Protein AF-A0A1J8QDN1-F1 (afdb_monomer)

Organism: NCBI:txid180088

Nearest PDB structures (foldseek):
  5nxa-assembly1_B  TM=9.753E-01  e=2.565E-23  Homo sapiens neanderthalensis
  5nxa-assembly1_D  TM=9.905E-01  e=9.269E-22  Homo sapiens neanderthalensis
  5nx8-assembly1_D  TM=9.710E-01  e=7.433E-22  Homo sapiens neanderthalensis
  2j91-assembly1_C  TM=9.929E-01  e=4.113E-21  Homo sapiens
  5nx9-assembly1_C  TM=9.943E-01  e=1.240E-20  Homo sapiens neanderthalensis

Solvent-accessible surface area (backbone atoms only — not comparable to full-atom values): 12793 Å² total; per-residue (Å²): 108,57,68,60,44,55,53,48,53,53,53,50,52,51,51,47,52,54,49,50,51,51,20,61,75,30,47,82,43,74,37,84,22,68,56,98,85,36,90,43,70,73,44,23,55,9,54,56,43,48,58,54,45,53,50,51,52,51,32,50,52,43,43,48,50,40,39,71,68,64,57,34,58,65,78,25,51,80,63,28,75,24,59,69,55,29,59,73,48,77,67,37,62,66,60,45,52,51,53,30,55,50,54,30,49,77,69,73,38,92,48,62,50,91,76,44,30,43,48,64,65,46,60,55,50,30,58,52,32,48,39,47,18,51,40,13,53,51,46,24,51,50,22,48,52,51,47,52,33,44,66,38,73,34,73,58,80,64,92,81,62,79,88,70,87,68,76,46,76,37,52,71,41,78,72,94,74,62,98,81,64,76,60,36,101,89,38,91,87,46,78,67,56,59,68,33,51,50,42,33,55,53,16,56,54,42,41,54,54,32,53,56,30,50,53,48,41,72,70,54,49,88,49,66,56,77,84,76,112

Sequence (229 aa):
MRTGLTYLLKSLAVLISRLSAFAAQYRALPTLGFTHFQPAQLTTVGKRATVWIQELLWDLRNIKRARDDIGFRGAKGPTGTQASFLALFDGDHDKVEELEKLVATRSGFQYIYPVTSQTYSRKIDIDVLAPLASLGATAHKIATDLRLLASLKVVLFDANANSDMTDVIGQEVEEPCESTQIGSSAMAYKRNPMLSERVCSLSRHLMVLQQNALMNSSVQWFERTFDDR

Secondary structure (DSSP, 8-state):
-HHHHHHHHHHHHHHHHHHHHHHHHTTT-EEEEEETTEEEEEEEHHHHHHHHHHHHHHHHHHHHHHHHS--B--S--SSSS-HHHHHHTTT-HHHHHHHHHHHHHHTT-S-B-SS-SSSS-THHHHHHHHHHHHHHHHHHHHHHHHHHHHH-EEEE--TTS-S----EEEESS-----TT--S-SS-TT----HHHHHHHHHHHHHHHHHHHHHHHHHS--TT--GGG-

Structure (mmCIF, N/CA/C/O backbone):
data_AF-A0A1J8QDN1-F1
#
_entry.id   AF-A0A1J8QDN1-F1
#
loop_
_atom_site.group_PDB
_atom_site.id
_atom_site.type_symbol
_atom_site.label_atom_id
_atom_site.label_alt_id
_atom_site.label_comp_id
_atom_site.label_asym_id
_atom_site.label_entity_id
_atom_site.label_seq_id
_atom_site.pdbx_PDB_ins_code
_atom_site.Cartn_x
_atom_site.Cartn_y
_atom_site.Cartn_z
_atom_site.occupancy
_atom_site.B_iso_or_equiv
_atom_site.auth_seq_id
_atom_site.auth_comp_id
_atom_site.auth_asym_id
_atom_site.auth_atom_id
_atom_site.pdbx_PDB_model_num
ATOM 1 N N . MET A 1 1 ? -6.810 6.378 7.051 1.00 94.38 1 MET A N 1
ATOM 2 C CA . MET A 1 1 ? -6.242 5.138 6.467 1.00 94.38 1 MET A CA 1
ATOM 3 C C . MET A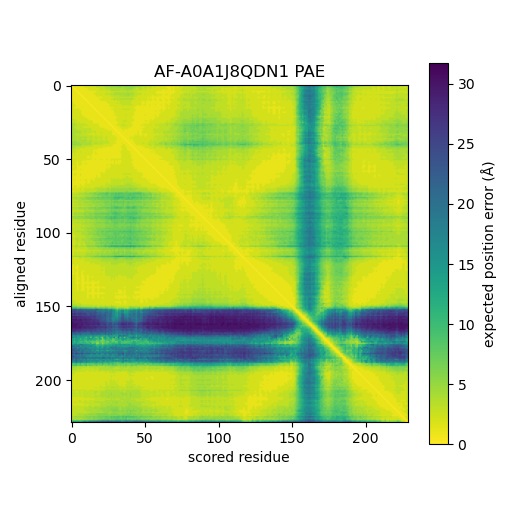 1 1 ? -6.967 4.694 5.196 1.00 94.38 1 MET A C 1
ATOM 5 O O . MET A 1 1 ? -6.398 4.862 4.126 1.00 94.38 1 MET A O 1
ATOM 9 N N . ARG A 1 2 ? -8.225 4.226 5.263 1.00 96.12 2 ARG A N 1
ATOM 10 C CA . ARG A 1 2 ? -8.973 3.678 4.106 1.00 96.12 2 ARG A CA 1
ATOM 11 C C . ARG A 1 2 ? -8.967 4.555 2.843 1.00 96.12 2 ARG A C 1
ATOM 13 O O . ARG A 1 2 ? -8.733 4.050 1.747 1.00 96.12 2 ARG A O 1
ATOM 20 N N . THR A 1 3 ? -9.183 5.866 2.982 1.00 96.81 3 THR A N 1
ATOM 21 C CA . THR A 1 3 ? -9.137 6.815 1.852 1.00 96.81 3 THR A CA 1
ATOM 22 C C . THR A 1 3 ? -7.747 6.884 1.215 1.00 96.81 3 THR A C 1
ATOM 24 O O . THR A 1 3 ? -7.635 6.799 -0.003 1.00 96.81 3 THR A O 1
ATOM 27 N N . GLY A 1 4 ? -6.687 6.954 2.027 1.00 97.31 4 GLY A N 1
ATOM 28 C CA . GLY A 1 4 ? -5.302 6.971 1.545 1.00 97.31 4 GLY A CA 1
ATOM 29 C C . GLY A 1 4 ? -4.945 5.707 0.763 1.00 97.31 4 GLY A C 1
ATOM 30 O O . GLY A 1 4 ? -4.450 5.800 -0.357 1.00 97.31 4 GLY A O 1
ATOM 31 N N . LEU A 1 5 ? -5.303 4.529 1.289 1.00 98.06 5 LEU A N 1
ATOM 32 C CA . LEU A 1 5 ? -5.114 3.262 0.573 1.00 98.06 5 LEU A CA 1
ATOM 33 C C . LEU A 1 5 ? -5.929 3.211 -0.727 1.00 98.06 5 LEU A C 1
ATOM 35 O O . LEU A 1 5 ? -5.458 2.691 -1.731 1.00 98.06 5 LEU A O 1
ATOM 39 N N . THR A 1 6 ? -7.128 3.801 -0.749 1.00 97.69 6 THR A N 1
ATOM 40 C CA . THR A 1 6 ? -7.952 3.876 -1.967 1.00 97.69 6 THR A CA 1
ATOM 41 C C . THR A 1 6 ? -7.287 4.724 -3.056 1.00 97.69 6 THR A C 1
ATOM 43 O O . THR A 1 6 ? -7.328 4.344 -4.226 1.00 97.69 6 THR A O 1
ATOM 46 N N . TYR A 1 7 ? -6.648 5.845 -2.703 1.00 97.75 7 TYR A N 1
ATOM 47 C CA . TYR A 1 7 ? -5.860 6.621 -3.667 1.00 97.75 7 TYR A CA 1
ATOM 48 C C . TYR A 1 7 ? -4.643 5.843 -4.161 1.00 97.75 7 TYR A C 1
ATOM 50 O O . TYR A 1 7 ? -4.395 5.801 -5.365 1.00 97.75 7 TYR A O 1
ATOM 58 N N . LEU A 1 8 ? -3.939 5.163 -3.255 1.00 97.69 8 LEU A N 1
ATOM 59 C CA . LEU A 1 8 ? -2.774 4.360 -3.607 1.00 97.69 8 LEU A CA 1
ATOM 60 C C . LEU A 1 8 ? -3.123 3.223 -4.579 1.00 97.69 8 LEU A C 1
ATOM 62 O O . LEU A 1 8 ? -2.421 3.040 -5.568 1.00 97.69 8 LEU A O 1
ATOM 66 N N . LEU A 1 9 ? -4.234 2.512 -4.352 1.00 98.50 9 LEU A N 1
ATOM 67 C CA . LEU A 1 9 ? -4.711 1.446 -5.242 1.00 98.50 9 LEU A CA 1
ATOM 68 C C . LEU A 1 9 ? -4.951 1.940 -6.672 1.00 98.50 9 LEU A C 1
ATOM 70 O O . LEU A 1 9 ? -4.606 1.242 -7.624 1.00 98.50 9 LEU A O 1
ATOM 74 N N . LYS A 1 10 ? -5.510 3.147 -6.835 1.00 98.00 10 LYS A N 1
ATOM 75 C CA . LYS A 1 10 ? -5.718 3.749 -8.161 1.00 98.00 10 LYS A CA 1
ATOM 76 C C . LYS A 1 10 ? -4.384 4.013 -8.855 1.00 98.00 10 LYS A C 1
ATOM 78 O O . LYS A 1 10 ? -4.201 3.591 -9.994 1.00 98.00 10 LYS A O 1
ATOM 83 N N . SER A 1 11 ? -3.445 4.659 -8.164 1.00 97.62 11 SER A N 1
ATOM 84 C CA . SER A 1 11 ? -2.120 4.960 -8.717 1.00 97.62 11 SER A CA 1
ATOM 85 C C . SER A 1 11 ? -1.333 3.692 -9.057 1.00 97.62 11 SER A C 1
ATOM 87 O O . SER A 1 11 ? -0.720 3.614 -10.120 1.00 97.62 11 SER A O 1
ATOM 89 N N . LEU A 1 12 ? -1.399 2.673 -8.197 1.00 98.25 12 LEU A N 1
ATOM 90 C CA . LEU A 1 12 ? -0.736 1.389 -8.412 1.00 98.25 12 LEU A CA 1
ATOM 91 C C . LEU A 1 12 ? -1.318 0.643 -9.621 1.00 98.25 12 LEU A C 1
ATOM 93 O O . LEU A 1 12 ? -0.562 0.133 -10.444 1.00 98.25 12 LEU A O 1
ATOM 97 N N . ALA A 1 13 ? -2.643 0.640 -9.788 1.00 98.44 13 ALA A N 1
ATOM 98 C CA . ALA A 1 13 ? -3.285 0.051 -10.963 1.00 98.44 13 ALA A CA 1
ATOM 99 C C . ALA A 1 13 ? -2.863 0.752 -12.268 1.00 98.44 13 ALA A C 1
ATOM 101 O O . ALA A 1 13 ? -2.600 0.084 -13.271 1.00 98.44 13 ALA A O 1
ATOM 102 N N . VAL A 1 14 ? -2.741 2.085 -12.251 1.00 98.38 14 VAL A N 1
ATOM 103 C CA . VAL A 1 14 ? -2.229 2.851 -13.400 1.00 98.38 14 VAL A CA 1
ATOM 104 C C . VAL A 1 14 ? -0.782 2.465 -13.706 1.00 98.38 14 VAL A C 1
ATOM 106 O O . VAL A 1 14 ? -0.477 2.173 -14.861 1.00 98.38 14 VAL A O 1
ATOM 109 N N . LEU A 1 15 ? 0.095 2.398 -12.699 1.00 97.50 15 LEU A N 1
ATOM 110 C CA . LEU A 1 15 ? 1.490 1.980 -12.878 1.00 97.50 15 LEU A CA 1
ATOM 111 C C . LEU A 1 15 ? 1.589 0.580 -13.501 1.00 97.50 15 LEU A C 1
ATOM 113 O O . LEU A 1 15 ? 2.288 0.399 -14.499 1.00 97.50 15 LEU A O 1
ATOM 117 N N . ILE A 1 16 ? 0.846 -0.388 -12.957 1.00 98.62 16 ILE A N 1
ATOM 118 C CA . ILE A 1 16 ? 0.796 -1.764 -13.469 1.00 98.62 16 ILE A CA 1
ATOM 119 C C . ILE A 1 16 ? 0.327 -1.781 -14.925 1.00 98.62 16 ILE A C 1
ATOM 121 O O . ILE A 1 16 ? 0.936 -2.456 -15.754 1.00 98.62 16 ILE A O 1
ATOM 125 N N . SER A 1 17 ? -0.715 -1.017 -15.263 1.00 98.62 17 SER A N 1
ATOM 126 C CA . SER A 1 17 ? -1.226 -0.921 -16.634 1.00 98.62 17 SER A CA 1
ATOM 127 C C . SER A 1 17 ? -0.178 -0.355 -17.601 1.00 98.62 17 SER A C 1
ATOM 129 O O . SER A 1 17 ? 0.041 -0.930 -18.670 1.00 98.62 17 SER A O 1
ATOM 131 N N . ARG A 1 18 ? 0.531 0.716 -17.216 1.00 97.06 18 ARG A N 1
ATOM 132 C CA . ARG A 1 18 ? 1.595 1.322 -18.037 1.00 97.06 18 ARG A CA 1
ATOM 133 C C . ARG A 1 18 ? 2.776 0.376 -18.240 1.00 97.06 18 ARG A C 1
ATOM 135 O O . ARG A 1 18 ? 3.218 0.204 -19.373 1.00 97.06 18 ARG A O 1
ATOM 142 N N . LEU A 1 19 ? 3.242 -0.281 -17.177 1.00 95.69 19 LEU A N 1
ATOM 143 C CA . LEU A 1 19 ? 4.314 -1.272 -17.279 1.00 95.69 19 LEU A CA 1
ATOM 144 C C . LEU A 1 19 ? 3.886 -2.492 -18.097 1.00 95.69 19 LEU A C 1
ATOM 146 O O . LEU A 1 19 ? 4.692 -3.020 -18.853 1.00 95.69 19 LEU A O 1
ATOM 150 N N . SER A 1 20 ? 2.624 -2.914 -18.003 1.00 98.19 20 SER A N 1
ATOM 151 C CA . SER A 1 20 ? 2.098 -4.024 -18.809 1.00 98.19 20 SER A CA 1
ATOM 152 C C . SER A 1 20 ? 2.064 -3.678 -20.297 1.00 98.19 20 SER A C 1
ATOM 154 O O . SER A 1 20 ? 2.451 -4.505 -21.120 1.00 98.19 20 SER A O 1
ATOM 156 N N . ALA A 1 21 ? 1.671 -2.450 -20.649 1.00 96.69 21 ALA A N 1
ATOM 157 C CA . ALA A 1 21 ? 1.740 -1.963 -22.027 1.00 96.69 21 ALA A CA 1
ATOM 158 C C . ALA A 1 21 ? 3.191 -1.914 -22.539 1.00 96.69 21 ALA A C 1
ATOM 160 O O . ALA A 1 21 ? 3.467 -2.413 -23.629 1.00 96.69 21 ALA A O 1
ATOM 161 N N . PHE A 1 22 ? 4.125 -1.408 -21.726 1.00 93.00 22 PHE A N 1
ATOM 162 C CA . PHE A 1 22 ? 5.560 -1.431 -22.029 1.00 93.00 22 PHE A CA 1
ATOM 163 C C . PHE A 1 22 ? 6.077 -2.865 -22.232 1.00 93.00 22 PHE A C 1
ATOM 165 O O . PHE A 1 22 ? 6.728 -3.170 -23.230 1.00 93.00 22 PHE A O 1
ATOM 172 N N . ALA A 1 23 ? 5.738 -3.780 -21.323 1.00 94.12 23 ALA A N 1
ATOM 173 C CA . ALA A 1 23 ? 6.158 -5.171 -21.404 1.00 94.12 23 ALA A CA 1
ATOM 174 C C . ALA A 1 23 ? 5.619 -5.864 -22.664 1.00 94.12 23 ALA A C 1
ATOM 176 O O . ALA A 1 23 ? 6.336 -6.646 -23.287 1.00 94.12 23 ALA A O 1
ATOM 177 N N . ALA A 1 24 ? 4.380 -5.556 -23.059 1.00 96.81 24 ALA A N 1
ATOM 178 C CA . ALA A 1 24 ? 3.778 -6.060 -24.287 1.00 96.81 24 ALA A CA 1
ATOM 179 C C . ALA A 1 24 ? 4.465 -5.497 -25.540 1.00 96.81 24 ALA A C 1
ATOM 181 O O . ALA A 1 24 ? 4.776 -6.268 -26.449 1.00 96.81 24 ALA A O 1
ATOM 182 N N . GLN A 1 25 ? 4.749 -4.190 -25.568 1.00 93.94 25 GLN A N 1
ATOM 183 C CA . GLN A 1 25 ? 5.443 -3.522 -26.672 1.00 93.94 25 GLN A CA 1
ATOM 184 C C . GLN A 1 25 ? 6.840 -4.115 -26.905 1.00 93.94 25 GLN A C 1
ATOM 186 O O . GLN A 1 25 ? 7.202 -4.423 -28.037 1.00 93.94 25 GLN A O 1
ATOM 191 N N . TYR A 1 26 ? 7.601 -4.340 -25.832 1.00 90.94 26 TYR A N 1
ATOM 192 C CA . TYR A 1 26 ? 8.985 -4.819 -25.905 1.00 90.94 26 TYR A CA 1
ATOM 193 C C . TYR A 1 26 ? 9.132 -6.324 -25.634 1.00 90.94 26 TYR A C 1
ATOM 195 O O . TYR A 1 26 ? 10.219 -6.806 -25.303 1.00 90.94 26 TYR A O 1
ATOM 203 N N . ARG A 1 27 ? 8.051 -7.101 -25.786 1.00 94.31 27 ARG A N 1
ATOM 204 C CA . ARG A 1 27 ? 8.023 -8.538 -25.453 1.00 94.31 27 ARG A CA 1
ATOM 205 C C . ARG A 1 27 ? 9.051 -9.379 -26.207 1.00 94.31 27 ARG A C 1
ATOM 207 O O . ARG A 1 27 ? 9.504 -10.385 -25.669 1.00 94.31 27 ARG A O 1
ATOM 214 N N . ALA A 1 28 ? 9.374 -8.984 -27.437 1.00 94.19 28 ALA A N 1
ATOM 215 C CA . ALA A 1 28 ? 10.241 -9.723 -28.349 1.00 94.19 28 ALA A CA 1
ATOM 216 C C . ALA A 1 28 ? 11.635 -9.098 -28.497 1.00 94.19 28 ALA A C 1
ATOM 218 O O . ALA A 1 28 ? 12.463 -9.689 -29.173 1.00 94.19 28 ALA A O 1
ATOM 219 N N . LEU A 1 29 ? 11.895 -7.937 -27.877 1.00 90.69 29 LEU A N 1
ATOM 220 C CA . LEU A 1 29 ? 13.181 -7.243 -27.961 1.00 90.69 29 LEU A CA 1
ATOM 221 C C . LEU A 1 29 ? 14.216 -7.972 -27.090 1.00 90.69 29 LEU A C 1
ATOM 223 O O . LEU A 1 29 ? 14.098 -7.891 -25.861 1.00 90.69 29 LEU A O 1
ATOM 227 N N . PRO A 1 30 ? 15.197 -8.689 -27.671 1.00 93.44 30 PRO A N 1
ATOM 228 C CA . PRO A 1 30 ? 16.197 -9.404 -26.892 1.00 93.44 30 PRO A CA 1
ATOM 229 C C . PRO A 1 30 ? 17.085 -8.424 -26.120 1.00 93.44 30 PRO A C 1
ATOM 231 O O . PRO A 1 30 ? 17.404 -7.344 -26.608 1.00 93.44 30 PRO A O 1
ATOM 234 N N . THR A 1 31 ? 17.499 -8.808 -24.918 1.00 91.69 31 THR A N 1
ATOM 235 C CA . THR A 1 31 ? 18.500 -8.085 -24.122 1.00 91.69 31 THR A CA 1
ATOM 236 C C . THR A 1 31 ? 19.342 -9.077 -23.322 1.00 91.69 31 THR A C 1
ATOM 238 O O . THR A 1 31 ? 18.892 -10.187 -23.011 1.00 91.69 31 THR A O 1
ATOM 241 N N . LEU A 1 32 ? 20.572 -8.685 -22.990 1.00 95.00 32 LEU A N 1
ATOM 242 C CA . LEU A 1 32 ? 21.477 -9.479 -22.173 1.00 95.00 32 LEU A CA 1
ATOM 243 C C . LEU A 1 32 ? 20.860 -9.744 -20.795 1.00 95.00 32 LEU A C 1
ATOM 245 O O . LEU A 1 32 ? 20.435 -8.820 -20.103 1.00 95.00 32 LEU A O 1
ATOM 249 N N . GLY A 1 33 ? 20.786 -11.012 -20.389 1.00 94.56 33 GLY A N 1
ATOM 250 C CA . GLY A 1 33 ? 20.389 -11.380 -19.033 1.00 94.56 33 GLY A CA 1
ATOM 251 C C . GLY A 1 33 ? 21.518 -11.121 -18.039 1.00 94.56 33 GLY A C 1
ATOM 252 O O . GLY A 1 33 ? 22.690 -11.176 -18.400 1.00 94.56 33 GLY A O 1
ATOM 253 N N . PHE A 1 34 ? 21.166 -10.880 -16.774 1.00 96.38 34 PHE A N 1
ATOM 254 C CA . PHE A 1 34 ? 22.143 -10.648 -15.713 1.00 96.38 34 PHE A CA 1
ATOM 255 C C . PHE A 1 34 ? 21.844 -11.504 -14.483 1.00 96.38 34 PHE A C 1
ATOM 257 O O . PHE A 1 34 ? 20.763 -11.415 -13.901 1.00 96.38 34 PHE A O 1
ATOM 264 N N . THR A 1 35 ? 22.835 -12.280 -14.051 1.00 97.06 35 THR A N 1
ATOM 265 C CA . THR A 1 35 ? 22.864 -12.974 -12.753 1.00 97.06 35 THR A CA 1
ATOM 266 C C . THR A 1 35 ? 24.156 -12.578 -12.053 1.00 97.06 35 THR A C 1
ATOM 268 O O . THR A 1 35 ? 25.205 -12.619 -12.685 1.00 97.06 35 THR A O 1
ATOM 271 N N . HIS A 1 36 ? 24.109 -12.131 -10.793 1.00 96.50 36 HIS A N 1
ATOM 272 C CA . HIS A 1 36 ? 25.255 -11.473 -10.127 1.00 96.50 36 HIS A CA 1
ATOM 273 C C . HIS A 1 36 ? 25.775 -10.227 -10.870 1.00 96.50 36 HIS A C 1
ATOM 275 O O . HIS A 1 36 ? 26.941 -9.864 -10.747 1.00 96.50 36 HIS A O 1
ATOM 281 N N . PHE A 1 37 ? 24.914 -9.602 -11.681 1.00 94.50 37 PHE A N 1
ATOM 282 C CA . PHE A 1 37 ? 25.292 -8.550 -12.629 1.00 94.50 37 PHE A CA 1
ATOM 283 C C . PHE A 1 37 ? 26.408 -8.967 -13.612 1.00 94.50 37 PHE A C 1
ATOM 285 O O . PHE A 1 37 ? 27.106 -8.128 -14.168 1.00 94.50 37 PHE A O 1
ATOM 292 N N . GLN A 1 38 ? 26.552 -10.276 -13.846 1.00 93.19 38 GLN A N 1
ATOM 293 C CA . GLN A 1 38 ? 27.397 -10.858 -14.885 1.00 93.19 38 GLN A CA 1
ATOM 294 C C . GLN A 1 38 ? 26.545 -11.269 -16.094 1.00 93.19 38 GLN A C 1
ATOM 296 O O . GLN A 1 38 ? 25.385 -11.660 -15.896 1.00 93.19 38 GLN A O 1
ATOM 301 N N . PRO A 1 39 ? 27.095 -11.199 -17.323 1.00 94.19 39 PRO A N 1
ATOM 302 C CA . PRO A 1 39 ? 26.422 -11.664 -18.532 1.00 94.19 39 PRO A CA 1
ATOM 303 C C . PRO A 1 39 ? 25.884 -13.091 -18.377 1.00 94.19 39 PRO A C 1
ATOM 305 O O . PRO A 1 39 ? 26.616 -14.011 -18.018 1.00 94.19 39 PRO A O 1
ATOM 308 N N . ALA A 1 40 ? 24.600 -13.268 -18.667 1.00 96.00 40 ALA A N 1
ATOM 309 C CA . ALA A 1 40 ? 23.905 -14.548 -18.642 1.00 96.00 40 ALA A CA 1
ATOM 310 C C . ALA A 1 40 ? 23.115 -14.754 -19.943 1.00 96.00 40 ALA A C 1
ATOM 312 O O . ALA A 1 40 ? 23.157 -13.928 -20.858 1.00 96.00 40 ALA A O 1
ATOM 313 N N . GLN A 1 41 ? 22.377 -15.864 -20.032 1.00 96.62 41 GLN A N 1
ATOM 314 C CA . GLN A 1 41 ? 21.517 -16.146 -21.181 1.00 96.62 41 GLN A CA 1
ATOM 315 C C . GLN A 1 41 ? 20.563 -14.975 -21.467 1.00 96.62 41 GLN A C 1
ATOM 317 O O . GLN A 1 41 ? 20.045 -14.336 -20.547 1.00 96.62 41 GLN A O 1
ATOM 322 N N . LEU A 1 42 ? 20.333 -14.703 -22.755 1.00 95.94 42 LEU A N 1
ATOM 323 C CA . LEU A 1 42 ? 19.445 -13.632 -23.196 1.00 95.94 42 LEU A CA 1
ATOM 324 C C . LEU A 1 42 ? 18.040 -13.774 -22.596 1.00 95.94 42 LEU A C 1
ATOM 326 O O . LEU A 1 42 ? 17.491 -14.869 -22.462 1.00 95.94 42 LEU A O 1
ATOM 330 N N . THR A 1 43 ? 17.448 -12.626 -22.299 1.00 97.56 43 THR A N 1
ATOM 331 C CA . THR A 1 43 ? 16.027 -12.457 -21.988 1.00 97.56 43 THR A CA 1
ATOM 332 C C . THR A 1 43 ? 15.428 -11.461 -22.983 1.00 97.56 43 THR A C 1
ATOM 334 O O . THR A 1 43 ? 16.053 -11.133 -23.990 1.00 97.56 43 THR A O 1
ATOM 337 N N . THR A 1 44 ? 14.224 -10.957 -22.722 1.00 95.12 44 THR A N 1
ATOM 338 C CA . THR A 1 44 ? 13.679 -9.803 -23.445 1.00 95.12 44 THR A CA 1
ATOM 339 C C . THR A 1 44 ? 13.405 -8.642 -22.503 1.00 95.12 44 THR A C 1
ATOM 341 O O . THR A 1 44 ? 13.159 -8.840 -21.308 1.00 95.12 44 THR A O 1
ATOM 344 N N . VAL A 1 45 ? 13.429 -7.420 -23.037 1.00 93.06 45 VAL A N 1
ATOM 345 C CA . VAL A 1 45 ? 13.115 -6.202 -22.270 1.00 93.06 45 VAL A CA 1
ATOM 346 C C . VAL A 1 45 ? 11.722 -6.320 -21.647 1.00 93.06 45 VAL A C 1
ATOM 348 O O . VAL A 1 45 ? 11.549 -6.094 -20.447 1.00 93.06 45 VAL A O 1
ATOM 351 N N . GLY A 1 46 ? 10.741 -6.790 -22.422 1.00 93.12 46 GLY A N 1
ATOM 352 C CA . GLY A 1 46 ? 9.399 -7.038 -21.909 1.00 93.12 46 GLY A CA 1
ATOM 353 C C . GLY A 1 46 ? 9.358 -8.122 -20.833 1.00 93.12 46 GLY A C 1
ATOM 354 O O . GLY A 1 46 ? 8.721 -7.926 -19.798 1.00 93.12 46 GLY A O 1
ATOM 355 N N . LYS A 1 47 ? 10.089 -9.236 -21.004 1.00 98.06 47 LYS A N 1
ATOM 356 C CA . LYS A 1 47 ? 10.171 -10.293 -19.982 1.00 98.06 47 LYS A CA 1
ATOM 357 C C . LYS A 1 47 ? 10.763 -9.770 -18.672 1.00 98.06 47 LYS A C 1
ATOM 359 O O . LYS A 1 47 ? 10.219 -10.095 -17.615 1.00 98.06 47 LYS A O 1
ATOM 364 N N . ARG A 1 48 ? 11.814 -8.944 -18.712 1.00 97.44 48 ARG A N 1
ATOM 365 C CA . ARG A 1 48 ? 12.381 -8.295 -17.515 1.00 97.44 48 ARG A CA 1
ATOM 366 C C . ARG A 1 48 ? 11.320 -7.461 -16.790 1.00 97.44 48 ARG A C 1
ATOM 368 O O . ARG A 1 48 ? 11.128 -7.645 -15.591 1.00 97.44 48 ARG A O 1
ATOM 375 N N . ALA A 1 49 ? 10.553 -6.654 -17.527 1.00 96.44 49 ALA A N 1
ATOM 376 C CA . ALA A 1 49 ? 9.466 -5.859 -16.956 1.00 96.44 49 ALA A CA 1
ATOM 377 C C . ALA A 1 49 ? 8.348 -6.708 -16.316 1.00 96.44 49 ALA A C 1
ATOM 379 O O . ALA A 1 49 ? 7.751 -6.281 -15.329 1.00 96.44 49 ALA A O 1
ATOM 380 N N . THR A 1 50 ? 8.088 -7.934 -16.798 1.00 98.56 50 THR A N 1
ATOM 381 C CA . THR A 1 50 ? 7.089 -8.818 -16.155 1.00 98.56 50 THR A CA 1
ATOM 382 C C . THR A 1 50 ? 7.445 -9.214 -14.724 1.00 98.56 50 THR A C 1
ATOM 384 O O . THR A 1 50 ? 6.538 -9.430 -13.925 1.00 98.56 50 THR A O 1
ATOM 387 N N . VAL A 1 51 ? 8.737 -9.263 -14.375 1.00 98.25 51 VAL A N 1
ATOM 388 C CA . VAL A 1 51 ? 9.173 -9.539 -12.996 1.00 98.25 51 VAL A CA 1
ATOM 389 C C . VAL A 1 51 ? 8.739 -8.398 -12.074 1.00 98.25 51 VAL A C 1
ATOM 391 O O . VAL A 1 51 ? 8.159 -8.645 -11.022 1.00 98.25 51 VAL A O 1
ATOM 394 N N . TRP A 1 52 ? 8.925 -7.150 -12.511 1.00 98.50 52 TRP A N 1
ATOM 395 C CA . TRP A 1 52 ? 8.473 -5.959 -11.785 1.00 98.50 52 TRP A CA 1
ATOM 396 C C . TRP A 1 52 ? 6.950 -5.930 -11.624 1.00 98.50 52 TRP A C 1
ATOM 398 O O . TRP A 1 52 ? 6.434 -5.680 -10.538 1.00 98.50 52 TRP A O 1
ATOM 408 N N . ILE A 1 53 ? 6.222 -6.224 -12.705 1.00 98.75 53 ILE A N 1
ATOM 409 C CA . ILE A 1 53 ? 4.753 -6.247 -12.708 1.00 98.75 53 ILE A CA 1
ATOM 410 C C . ILE A 1 53 ? 4.218 -7.299 -11.732 1.00 98.75 53 ILE A C 1
ATOM 412 O O . ILE A 1 53 ? 3.241 -7.037 -11.031 1.00 98.75 53 ILE A O 1
ATOM 416 N N . GLN A 1 54 ? 4.846 -8.475 -11.668 1.00 98.88 54 GLN A N 1
ATOM 417 C CA . GLN A 1 54 ? 4.406 -9.552 -10.786 1.00 98.88 54 GLN A CA 1
ATOM 418 C C . GLN A 1 54 ? 4.451 -9.145 -9.308 1.00 98.88 54 GLN A C 1
ATOM 420 O O . GLN A 1 54 ? 3.494 -9.416 -8.579 1.00 98.88 54 GLN A O 1
ATOM 425 N N . GLU A 1 55 ? 5.519 -8.479 -8.872 1.00 98.81 55 GLU A N 1
ATOM 426 C CA . GLU A 1 55 ? 5.620 -7.987 -7.496 1.00 98.81 55 GLU A CA 1
ATOM 427 C C . GLU A 1 55 ? 4.577 -6.896 -7.208 1.00 98.81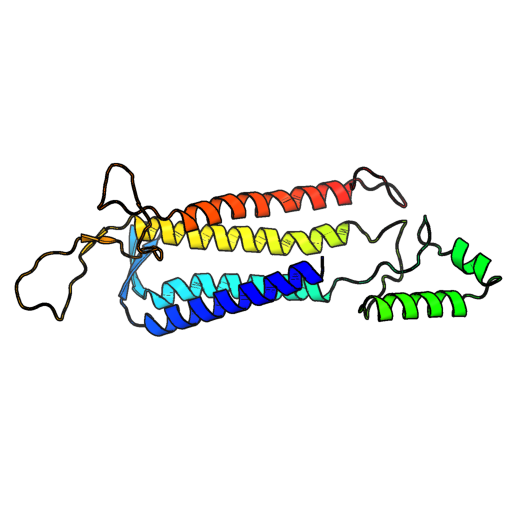 55 GLU A C 1
ATOM 429 O O . GLU A 1 55 ? 3.843 -6.989 -6.224 1.00 98.81 55 GLU A O 1
ATOM 434 N N . LEU A 1 56 ? 4.390 -5.944 -8.131 1.00 98.81 56 LEU A N 1
ATOM 435 C CA . LEU A 1 56 ? 3.371 -4.895 -7.992 1.00 98.81 56 LEU A CA 1
ATOM 436 C C . LEU A 1 56 ? 1.940 -5.459 -7.922 1.00 98.81 56 LEU A C 1
ATOM 438 O O . LEU A 1 56 ? 1.085 -4.899 -7.236 1.00 98.81 56 LEU A O 1
ATOM 442 N N . LEU A 1 57 ? 1.653 -6.573 -8.605 1.00 98.88 57 LEU A N 1
ATOM 443 C CA . LEU A 1 57 ? 0.368 -7.274 -8.490 1.00 98.88 57 LEU A CA 1
ATOM 444 C C . LEU A 1 57 ? 0.175 -7.898 -7.100 1.00 98.88 57 LEU A C 1
ATOM 446 O O . LEU A 1 57 ? -0.944 -7.890 -6.574 1.00 98.88 57 LEU A O 1
ATOM 450 N N . TRP A 1 58 ? 1.241 -8.417 -6.482 1.00 98.88 58 TRP A N 1
ATOM 451 C CA . TRP A 1 58 ? 1.183 -8.880 -5.093 1.00 98.88 58 TRP A CA 1
ATOM 452 C C . TRP A 1 58 ? 0.962 -7.718 -4.124 1.00 98.88 58 TRP A C 1
ATOM 454 O O . TRP A 1 58 ? 0.137 -7.850 -3.216 1.00 98.88 58 TRP A O 1
ATOM 464 N N . ASP A 1 59 ? 1.600 -6.569 -4.350 1.00 98.88 59 ASP A N 1
ATOM 465 C CA . ASP A 1 59 ? 1.350 -5.362 -3.558 1.00 98.88 59 ASP A CA 1
ATOM 466 C C . ASP A 1 59 ? -0.091 -4.869 -3.722 1.00 98.88 59 ASP A C 1
ATOM 468 O O . ASP A 1 59 ? -0.758 -4.575 -2.729 1.00 98.88 59 ASP A O 1
ATOM 472 N N . LEU A 1 60 ? -0.624 -4.861 -4.949 1.00 98.81 60 LEU A N 1
ATOM 473 C CA . LEU A 1 60 ? -2.013 -4.484 -5.224 1.00 98.81 60 LEU A CA 1
ATOM 474 C C . LEU A 1 60 ? -2.989 -5.371 -4.443 1.00 98.81 60 LEU A C 1
ATOM 476 O O . LEU A 1 60 ? -3.906 -4.858 -3.797 1.00 98.81 60 LEU A O 1
ATOM 480 N N . ARG A 1 61 ? -2.766 -6.692 -4.453 1.00 98.75 61 ARG A N 1
ATOM 481 C CA . ARG A 1 61 ? -3.533 -7.652 -3.646 1.00 98.75 61 ARG A CA 1
ATOM 482 C C . ARG A 1 61 ? -3.446 -7.309 -2.158 1.00 98.75 61 ARG A C 1
ATOM 484 O O . ARG A 1 61 ? -4.476 -7.242 -1.489 1.00 98.75 61 ARG A O 1
ATOM 491 N N . ASN A 1 62 ? -2.236 -7.109 -1.638 1.00 98.81 62 ASN A N 1
ATOM 492 C CA . ASN A 1 62 ? -2.003 -6.911 -0.207 1.00 98.81 62 ASN A CA 1
ATOM 493 C C . ASN A 1 62 ? -2.616 -5.595 0.297 1.00 98.81 62 ASN A C 1
ATOM 495 O O . ASN A 1 62 ? -3.287 -5.583 1.328 1.00 98.81 62 ASN A O 1
ATOM 499 N N . ILE A 1 63 ? -2.435 -4.506 -0.453 1.00 98.75 63 ILE A N 1
ATOM 500 C CA . ILE A 1 63 ? -2.984 -3.182 -0.136 1.00 98.75 63 ILE A CA 1
ATOM 501 C C . ILE A 1 63 ? -4.508 -3.200 -0.236 1.00 98.75 63 ILE A C 1
ATOM 503 O O . ILE A 1 63 ? -5.179 -2.593 0.598 1.00 98.75 63 ILE A O 1
ATOM 507 N N . LYS A 1 64 ? -5.073 -3.909 -1.223 1.00 98.62 64 LYS A N 1
ATOM 508 C CA . LYS A 1 64 ? -6.526 -4.056 -1.353 1.00 98.62 64 LYS A CA 1
ATOM 509 C C . LYS A 1 64 ? -7.101 -4.777 -0.139 1.00 98.62 64 LYS A C 1
ATOM 511 O O . LYS A 1 64 ? -8.032 -4.255 0.462 1.00 98.62 64 LYS A O 1
ATOM 516 N N . ARG A 1 65 ? -6.499 -5.902 0.261 1.00 98.62 65 ARG A N 1
ATOM 517 C CA . ARG A 1 65 ? -6.891 -6.632 1.475 1.00 98.62 65 ARG A CA 1
ATOM 518 C C . ARG A 1 65 ? -6.843 -5.721 2.703 1.00 98.62 65 ARG A C 1
ATOM 520 O O . ARG A 1 65 ? -7.858 -5.538 3.356 1.00 98.62 65 ARG A O 1
ATOM 527 N N . ALA A 1 66 ? -5.713 -5.054 2.943 1.00 98.38 66 ALA A N 1
ATOM 528 C CA . ALA A 1 66 ? -5.580 -4.136 4.074 1.00 98.38 66 ALA A CA 1
ATOM 529 C C . ALA A 1 66 ? -6.597 -2.983 4.030 1.00 98.38 66 ALA A C 1
ATOM 531 O O . ALA A 1 66 ? -7.088 -2.563 5.068 1.00 98.38 66 ALA A O 1
ATOM 532 N N . ARG A 1 67 ? -6.948 -2.463 2.847 1.00 98.12 67 ARG A N 1
ATOM 533 C CA . ARG A 1 67 ? -7.985 -1.429 2.694 1.00 98.12 67 ARG A CA 1
ATOM 534 C C . ARG A 1 67 ? -9.370 -1.954 3.055 1.00 98.12 67 ARG A C 1
ATOM 536 O O . ARG A 1 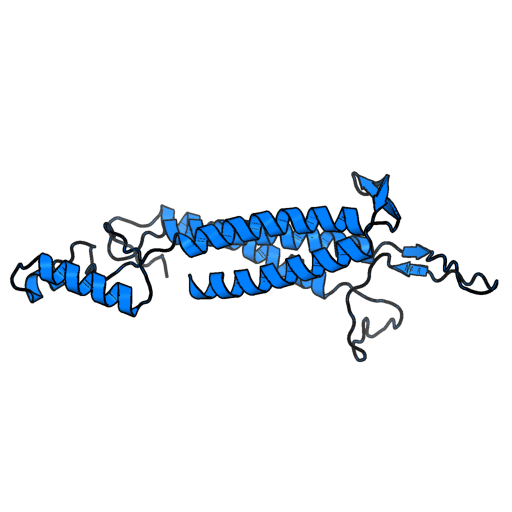67 ? -10.140 -1.207 3.664 1.00 98.12 67 ARG A O 1
ATOM 543 N N . ASP A 1 68 ? -9.694 -3.158 2.596 1.00 97.25 68 ASP A N 1
ATOM 544 C CA . ASP A 1 68 ? -11.017 -3.771 2.723 1.00 97.25 68 ASP A CA 1
ATOM 545 C C . ASP A 1 68 ? -11.262 -4.298 4.150 1.00 97.25 68 ASP A C 1
ATOM 547 O O . ASP A 1 68 ? -12.393 -4.224 4.626 1.00 97.25 68 ASP A O 1
ATOM 551 N N . ASP A 1 69 ? -10.205 -4.695 4.866 1.00 97.50 69 ASP A N 1
ATOM 552 C CA . ASP A 1 69 ? -10.270 -5.201 6.247 1.00 97.50 69 ASP A CA 1
ATOM 553 C C . ASP A 1 69 ? -10.435 -4.094 7.314 1.00 97.50 69 ASP A C 1
ATOM 555 O O . ASP A 1 69 ? -10.757 -4.385 8.468 1.00 97.50 69 ASP A O 1
ATOM 559 N N . ILE A 1 70 ? -10.232 -2.810 6.975 1.00 97.62 70 ILE A N 1
ATOM 560 C CA . ILE A 1 70 ? -10.370 -1.714 7.953 1.00 97.62 70 ILE A CA 1
ATOM 561 C C . ILE A 1 70 ? -11.837 -1.568 8.377 1.00 97.62 70 ILE A C 1
ATOM 563 O O . ILE A 1 70 ? -12.680 -1.076 7.621 1.00 97.62 70 ILE A O 1
ATOM 567 N N . GLY A 1 71 ? -12.105 -1.891 9.641 1.00 96.88 71 GLY A N 1
ATOM 568 C CA . GLY A 1 71 ? -13.351 -1.603 10.342 1.00 96.88 71 GLY A CA 1
ATOM 569 C C . GLY A 1 71 ? -13.409 -0.212 10.975 1.00 96.88 71 GLY A C 1
ATOM 570 O O . GLY A 1 71 ? -12.422 0.530 11.057 1.00 96.88 71 GLY A O 1
ATOM 571 N N . PHE A 1 72 ? -14.600 0.138 11.450 1.00 97.62 72 PHE A N 1
ATOM 572 C CA . PHE A 1 72 ? -14.873 1.382 12.158 1.00 97.62 72 PHE A CA 1
ATOM 573 C C 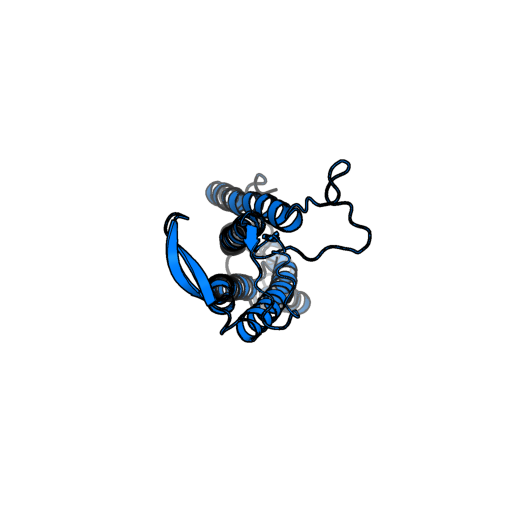. PHE A 1 72 ? -14.828 1.180 13.671 1.00 97.62 72 PHE A C 1
ATOM 575 O O . PHE A 1 72 ? -15.399 0.225 14.187 1.00 97.62 72 PHE A O 1
ATOM 582 N N . ARG A 1 73 ? -14.195 2.103 14.407 1.00 97.12 73 ARG A N 1
ATOM 583 C CA . ARG A 1 73 ? -14.207 2.069 15.880 1.00 97.12 73 ARG A CA 1
ATOM 584 C C . ARG A 1 73 ? -15.623 2.216 16.440 1.00 97.12 73 ARG A C 1
ATOM 586 O O . ARG A 1 73 ? -15.953 1.535 17.395 1.00 97.12 73 ARG A O 1
ATOM 593 N N . GLY A 1 74 ? -16.427 3.117 15.877 1.00 94.50 74 GLY A N 1
ATOM 594 C CA . GLY A 1 74 ? -17.760 3.399 16.403 1.00 94.50 74 GLY A CA 1
ATOM 595 C C . GLY A 1 74 ? -17.762 4.234 17.685 1.00 94.50 74 GLY A C 1
ATOM 596 O O . GLY A 1 74 ? -16.761 4.857 18.077 1.00 94.50 74 GLY A O 1
ATOM 597 N N . ALA A 1 75 ? -18.930 4.263 18.320 1.00 94.06 75 ALA A N 1
ATOM 598 C CA . ALA A 1 75 ? -19.222 5.030 19.522 1.00 94.06 75 ALA A CA 1
ATOM 599 C C . ALA A 1 75 ? -19.018 4.137 20.755 1.00 94.06 75 ALA A C 1
ATOM 601 O O . ALA A 1 75 ? -19.967 3.599 21.309 1.00 94.06 75 ALA A O 1
ATOM 602 N N . LYS A 1 76 ? -17.754 3.959 21.162 1.00 95.94 76 LYS A N 1
ATOM 603 C CA . LYS A 1 76 ? -17.339 2.964 22.172 1.00 95.94 76 LYS A CA 1
ATOM 604 C C . LYS A 1 76 ? -17.072 3.505 23.587 1.00 95.94 76 LYS A C 1
ATOM 606 O O . LYS A 1 76 ? -16.840 2.743 24.519 1.00 95.94 76 LYS A O 1
ATOM 611 N N . GLY A 1 77 ? -17.116 4.825 23.777 1.00 94.56 77 GLY A N 1
ATOM 612 C CA . GLY A 1 77 ? -16.770 5.462 25.057 1.00 94.56 77 GLY A CA 1
ATOM 613 C C . GLY A 1 77 ? -15.257 5.456 25.355 1.00 94.56 77 GLY A C 1
ATOM 614 O O . GLY A 1 77 ? -14.466 5.128 24.467 1.00 94.56 77 GLY A O 1
ATOM 615 N N . PRO A 1 78 ? -14.832 5.866 26.565 1.00 95.38 78 PRO A N 1
ATOM 616 C CA . PRO A 1 78 ? -13.418 6.061 26.912 1.00 95.38 78 PRO A CA 1
ATOM 617 C C . PRO A 1 78 ? -12.641 4.765 27.180 1.00 95.38 78 PRO A C 1
ATOM 619 O O . PRO A 1 78 ? -11.417 4.788 27.104 1.00 95.38 78 PRO A O 1
ATOM 622 N N . THR A 1 79 ? -13.325 3.660 27.478 1.00 97.31 79 THR A N 1
ATOM 623 C CA . THR A 1 79 ? -12.725 2.352 27.812 1.00 97.31 79 THR A CA 1
ATOM 624 C C . THR A 1 79 ? -13.342 1.194 27.022 1.00 97.31 79 THR A C 1
ATOM 626 O O . THR A 1 79 ? -13.125 0.037 27.351 1.00 97.31 79 THR A O 1
ATOM 629 N N . GLY A 1 80 ? -14.116 1.481 25.972 1.00 96.69 80 GLY A N 1
ATOM 630 C CA . GLY A 1 80 ? -14.683 0.453 25.091 1.00 96.69 80 GLY A CA 1
ATOM 631 C C . GLY A 1 80 ? -16.047 -0.107 25.505 1.00 96.69 80 GLY A C 1
ATOM 632 O O . GLY A 1 80 ? -16.674 -0.803 24.714 1.00 96.69 80 GLY A O 1
ATOM 633 N N . THR A 1 81 ? -16.539 0.220 26.703 1.00 97.12 81 THR A N 1
ATOM 634 C CA . THR A 1 81 ? -17.759 -0.372 27.290 1.00 97.12 81 THR A CA 1
ATOM 635 C C . THR A 1 81 ? -19.061 0.345 26.941 1.00 97.12 81 THR A C 1
ATOM 637 O O . THR A 1 81 ? -20.125 -0.095 27.360 1.00 97.12 81 THR A O 1
ATOM 640 N N . GLN A 1 82 ? -18.999 1.482 26.241 1.00 97.44 82 GLN A N 1
ATOM 641 C CA . GLN A 1 82 ? -20.174 2.294 25.885 1.00 97.44 82 GLN A CA 1
ATOM 642 C C . GLN A 1 82 ? -20.992 2.833 27.075 1.00 97.44 82 GLN A C 1
ATOM 644 O O . GLN A 1 82 ? -22.069 3.383 26.859 1.00 97.44 82 GLN A O 1
ATOM 649 N N . ALA A 1 83 ? -20.477 2.772 28.310 1.00 97.00 83 ALA A N 1
ATOM 650 C CA . ALA A 1 83 ? -21.228 3.111 29.525 1.00 97.00 83 ALA A CA 1
ATOM 651 C C . ALA A 1 83 ? -21.900 4.498 29.490 1.00 97.00 83 ALA A C 1
ATOM 653 O O . ALA A 1 83 ? -23.041 4.645 29.914 1.00 97.00 83 ALA A O 1
ATOM 654 N N . SER A 1 84 ? -21.229 5.512 28.932 1.00 96.50 84 SER A N 1
ATOM 655 C CA . SER A 1 84 ? -21.802 6.857 28.789 1.00 96.50 84 SER A CA 1
ATOM 656 C C . SER A 1 84 ? -22.988 6.910 27.821 1.00 96.50 84 SER A C 1
ATOM 658 O O . SER A 1 84 ? -23.920 7.673 28.043 1.00 96.50 84 SER A O 1
ATOM 660 N N . PHE A 1 85 ? -22.959 6.115 26.746 1.00 96.69 85 PHE A N 1
ATOM 661 C CA . PHE A 1 85 ? -24.068 6.025 25.793 1.00 96.69 85 PHE A CA 1
ATOM 662 C C . PHE A 1 85 ? -25.217 5.199 26.366 1.00 96.69 85 PHE A C 1
ATOM 664 O O . PHE A 1 85 ? -26.369 5.576 26.200 1.00 96.69 85 PHE A O 1
ATOM 671 N N . LEU A 1 86 ? -24.908 4.125 27.094 1.00 97.62 86 LEU A N 1
ATOM 672 C CA . LEU A 1 86 ? -25.914 3.318 27.776 1.00 97.62 86 LEU A CA 1
ATOM 673 C C . LEU A 1 86 ? -26.678 4.139 28.824 1.00 97.62 86 LEU A C 1
ATOM 675 O O . LEU A 1 86 ? -27.900 4.080 28.876 1.00 97.62 86 LEU A O 1
ATOM 679 N N . ALA A 1 87 ? -25.968 4.959 29.604 1.00 97.19 87 ALA A N 1
ATOM 680 C CA . ALA A 1 87 ? -26.587 5.882 30.552 1.00 97.19 87 ALA A CA 1
ATOM 681 C C . ALA A 1 87 ? -27.449 6.950 29.857 1.00 97.19 87 ALA A C 1
ATOM 683 O O . ALA A 1 87 ? -28.515 7.286 30.356 1.00 97.19 87 ALA A O 1
ATOM 684 N N . LEU A 1 88 ? -27.016 7.461 28.697 1.00 97.25 88 LEU A N 1
ATOM 685 C CA . LEU A 1 88 ? -27.782 8.435 27.908 1.00 97.25 88 LEU A CA 1
ATOM 686 C C . LEU A 1 88 ? -29.113 7.867 27.391 1.00 97.25 88 LEU A C 1
ATOM 688 O O . LEU A 1 88 ? -30.054 8.624 27.173 1.00 97.25 88 LEU A O 1
ATOM 692 N N . PHE A 1 89 ? -29.179 6.555 27.182 1.00 97.75 89 PHE A N 1
ATOM 693 C CA . PHE A 1 89 ? -30.380 5.855 26.738 1.00 97.75 89 PHE A CA 1
ATOM 694 C C . PHE A 1 89 ? -31.066 5.078 27.869 1.00 97.75 89 PHE A C 1
ATOM 696 O O . PHE A 1 89 ? -31.762 4.106 27.597 1.00 97.75 89 PHE A O 1
ATOM 703 N N . ASP A 1 90 ? -30.876 5.484 29.129 1.00 97.56 90 ASP A N 1
ATOM 704 C CA . ASP A 1 90 ? -31.553 4.904 30.299 1.00 97.56 90 ASP A CA 1
ATOM 705 C C . ASP A 1 90 ? -31.398 3.371 30.427 1.00 97.56 90 ASP A C 1
ATOM 707 O O . ASP A 1 90 ? -32.297 2.671 30.890 1.00 97.56 90 ASP A O 1
ATOM 711 N N . GLY A 1 91 ? -30.247 2.827 30.015 1.00 97.38 91 GLY A N 1
ATOM 712 C CA . GLY A 1 91 ? -29.972 1.385 30.054 1.00 97.38 91 GLY A CA 1
ATOM 713 C C . GLY A 1 91 ? -30.430 0.599 28.819 1.00 97.38 91 GLY A C 1
ATOM 714 O O . GLY A 1 91 ? -30.303 -0.624 28.799 1.00 97.38 91 GLY A O 1
ATOM 715 N N . ASP A 1 92 ? -30.933 1.271 27.784 1.00 97.94 92 ASP A N 1
ATOM 716 C CA . ASP A 1 92 ? -31.403 0.654 26.541 1.00 97.94 92 ASP A CA 1
ATOM 717 C C . ASP A 1 92 ? -30.228 0.298 25.609 1.00 97.94 92 ASP A C 1
ATOM 719 O O . ASP A 1 92 ? -29.650 1.151 24.926 1.00 97.94 92 ASP A O 1
ATOM 723 N N . HIS A 1 93 ? -29.855 -0.984 25.596 1.00 97.50 93 HIS A N 1
ATOM 724 C CA . HIS A 1 93 ? -28.775 -1.508 24.757 1.00 97.50 93 HIS A CA 1
ATOM 725 C C . HIS A 1 93 ? -29.096 -1.454 23.256 1.00 97.50 93 HIS A C 1
ATOM 727 O O . HIS A 1 93 ? -28.190 -1.205 22.455 1.00 97.50 93 HIS A O 1
ATOM 733 N N . ASP A 1 94 ? -30.362 -1.625 22.868 1.00 97.75 94 ASP A N 1
ATOM 734 C CA . ASP A 1 94 ? -30.764 -1.644 21.458 1.00 97.75 94 ASP A CA 1
ATOM 735 C C . ASP A 1 94 ? -30.542 -0.267 20.818 1.00 97.75 94 ASP A C 1
ATOM 737 O O . ASP A 1 94 ? -30.004 -0.165 19.710 1.00 97.75 94 ASP A O 1
ATOM 741 N N . LYS A 1 95 ? -30.840 0.812 21.554 1.00 97.56 95 LYS A N 1
ATOM 742 C CA . LYS A 1 95 ? -30.539 2.186 21.111 1.00 97.56 95 LYS A CA 1
ATOM 743 C C . LYS A 1 95 ? -29.045 2.468 20.985 1.00 97.56 95 LYS A C 1
ATOM 745 O O . LYS A 1 95 ? -28.639 3.202 20.080 1.00 97.56 95 LYS A O 1
ATOM 750 N N . VAL A 1 96 ? -28.212 1.901 21.861 1.00 97.06 96 VAL A N 1
ATOM 751 C CA . VAL A 1 96 ? -26.747 2.035 21.755 1.00 97.06 96 VAL A CA 1
ATOM 752 C C . VAL A 1 96 ? -26.245 1.366 20.473 1.00 97.06 96 VAL A C 1
ATOM 754 O O . VAL A 1 96 ? -25.445 1.961 19.742 1.00 97.06 96 VAL A O 1
ATOM 757 N N . GLU A 1 97 ? -26.739 0.167 20.161 1.00 95.44 97 GLU A N 1
ATOM 758 C CA . GLU A 1 97 ? -26.404 -0.514 18.909 1.00 95.44 97 GLU A CA 1
ATOM 759 C C . GLU A 1 97 ? -26.910 0.238 17.673 1.00 95.44 97 GLU A C 1
ATOM 761 O O . GLU A 1 97 ? -26.197 0.332 16.667 1.00 95.44 97 GLU A O 1
ATOM 766 N N . GLU A 1 98 ? -28.131 0.772 17.723 1.00 95.88 98 GLU A N 1
ATOM 767 C CA . GLU A 1 98 ? -28.714 1.551 16.631 1.00 95.88 98 GLU A CA 1
ATOM 768 C C . GLU A 1 98 ? -27.896 2.820 16.357 1.00 95.88 98 GLU A C 1
ATOM 770 O O . GLU A 1 98 ? -27.538 3.090 15.203 1.00 95.88 98 GLU A O 1
ATOM 775 N N . LEU A 1 99 ? -27.519 3.555 17.412 1.00 95.12 99 LEU A N 1
ATOM 776 C CA . LEU A 1 99 ? -26.640 4.720 17.312 1.00 95.12 99 LEU A CA 1
ATOM 777 C C . LEU A 1 99 ? -25.336 4.350 16.600 1.00 95.12 99 LEU A C 1
ATOM 779 O O . LEU A 1 99 ? -24.883 5.062 15.699 1.00 95.12 99 LEU A O 1
ATOM 783 N N . GLU A 1 100 ? -24.726 3.233 16.983 1.00 94.19 100 GLU A N 1
ATOM 784 C CA . GLU A 1 100 ? -23.458 2.812 16.411 1.00 94.19 100 GLU A CA 1
ATOM 785 C C . GLU A 1 100 ? -23.574 2.441 14.924 1.00 94.19 100 GLU A C 1
ATOM 787 O O . GLU A 1 100 ? -22.768 2.913 14.108 1.00 94.19 100 GLU A O 1
ATOM 792 N N . LYS A 1 101 ? -24.612 1.678 14.555 1.00 94.06 101 LYS A N 1
ATOM 793 C CA . LYS A 1 101 ? -24.937 1.341 13.158 1.00 94.06 101 LYS A CA 1
ATOM 794 C C . LYS A 1 101 ? -25.159 2.607 12.325 1.00 94.06 101 LYS A C 1
ATOM 796 O O . LYS A 1 101 ? -24.641 2.715 11.207 1.00 94.06 101 LYS A O 1
ATOM 801 N N . LEU A 1 102 ? -25.860 3.600 12.875 1.00 94.94 102 LEU A N 1
ATOM 802 C CA . LEU A 1 102 ? -26.138 4.868 12.200 1.00 94.94 102 LEU A CA 1
ATOM 803 C C . LEU A 1 102 ? -24.862 5.697 11.978 1.00 94.94 102 LEU A C 1
ATOM 805 O O . LEU A 1 102 ? -24.632 6.192 10.869 1.00 94.94 102 LEU A O 1
ATOM 809 N N . VAL A 1 103 ? -23.994 5.809 12.989 1.00 95.06 103 VAL A N 1
ATOM 810 C CA . VAL A 1 103 ? -22.719 6.544 12.878 1.00 95.06 103 VAL A CA 1
ATOM 811 C C . VAL A 1 103 ? -21.766 5.852 11.897 1.00 95.06 103 VAL A C 1
ATOM 813 O O . VAL A 1 103 ? -21.123 6.528 11.086 1.00 95.06 103 VAL A O 1
ATOM 816 N N . ALA A 1 104 ? -21.692 4.519 11.918 1.00 94.62 104 ALA A N 1
ATOM 817 C CA . ALA A 1 104 ? -20.871 3.757 10.979 1.00 94.62 104 ALA A CA 1
ATOM 818 C C . ALA A 1 104 ? -21.350 3.914 9.531 1.00 94.62 104 ALA A C 1
ATOM 820 O O . ALA A 1 104 ? -20.540 4.214 8.649 1.00 94.62 104 ALA A O 1
ATOM 821 N N . THR A 1 105 ? -22.665 3.822 9.305 1.00 94.25 105 THR A N 1
ATOM 822 C CA . THR A 1 105 ? -23.280 4.013 7.983 1.00 94.25 105 THR A CA 1
ATOM 823 C C . THR A 1 105 ? -22.995 5.413 7.443 1.00 94.25 105 THR A C 1
ATOM 825 O O . THR A 1 105 ? -22.536 5.552 6.309 1.00 94.25 105 THR A O 1
ATOM 828 N N . ARG A 1 106 ? -23.157 6.459 8.269 1.00 94.69 106 ARG A N 1
ATOM 829 C CA . ARG A 1 106 ? -22.817 7.845 7.887 1.00 94.69 106 ARG A CA 1
ATOM 830 C C . ARG A 1 106 ? -21.325 8.050 7.625 1.00 94.69 106 ARG A C 1
ATOM 832 O O . ARG A 1 106 ? -20.959 8.880 6.800 1.00 94.69 106 ARG A O 1
ATOM 839 N N . SER A 1 107 ? -20.469 7.270 8.282 1.00 93.94 107 SER A N 1
ATOM 840 C CA . SER A 1 107 ? -19.017 7.254 8.047 1.00 93.94 107 SER A CA 1
ATOM 841 C C . SER A 1 107 ? -18.612 6.362 6.858 1.00 93.94 107 SER A C 1
ATOM 843 O O . SER A 1 107 ? -17.426 6.238 6.530 1.00 93.94 107 SER A O 1
ATOM 845 N N . GLY A 1 108 ? -19.583 5.720 6.200 1.00 95.00 108 GLY A N 1
ATOM 846 C CA . GLY A 1 108 ? -19.385 4.839 5.055 1.00 95.00 108 GLY A CA 1
ATOM 847 C C . GLY A 1 108 ? -18.680 3.528 5.399 1.00 95.00 108 GLY A C 1
ATOM 848 O O . GLY A 1 108 ? -17.937 3.015 4.565 1.00 95.00 108 GLY A O 1
ATOM 849 N N . PHE A 1 109 ? -18.807 3.016 6.622 1.00 94.88 109 PHE A N 1
ATOM 850 C CA . PHE A 1 109 ? -18.273 1.714 7.027 1.00 94.88 109 PHE A CA 1
ATOM 851 C C . PHE A 1 109 ? -19.399 0.699 7.191 1.00 94.88 109 PHE A C 1
ATOM 853 O O . PHE A 1 109 ? -20.428 1.003 7.782 1.00 94.88 109 PHE A O 1
ATOM 860 N N . GLN A 1 110 ? -19.176 -0.511 6.676 1.00 89.56 110 GLN A N 1
ATOM 861 C CA . GLN A 1 110 ? -20.098 -1.638 6.843 1.00 89.56 110 GLN A CA 1
ATOM 862 C C . GLN A 1 110 ? -19.750 -2.494 8.061 1.00 89.56 110 GLN A C 1
ATOM 864 O O . GLN A 1 110 ? -20.631 -3.081 8.675 1.00 89.56 110 GLN A O 1
ATOM 869 N N . TYR A 1 111 ? -18.464 -2.550 8.413 1.00 94.94 111 TYR A N 1
ATOM 870 C CA . TYR A 1 111 ? -17.970 -3.310 9.551 1.00 94.94 111 TYR A CA 1
ATOM 871 C C . TYR A 1 111 ? -17.555 -2.374 10.684 1.00 94.94 111 TYR A C 1
ATOM 873 O O . TYR A 1 111 ? -16.846 -1.384 10.472 1.00 94.94 111 TYR A O 1
ATOM 881 N N . ILE A 1 112 ? -17.994 -2.713 11.889 1.00 96.81 112 ILE A N 1
ATOM 882 C CA . ILE A 1 112 ? -17.728 -1.998 13.133 1.00 96.81 112 ILE A CA 1
ATOM 883 C C . ILE A 1 112 ? -17.009 -2.980 14.044 1.00 96.81 112 ILE A C 1
ATOM 885 O O . ILE A 1 112 ? -17.426 -4.131 14.149 1.00 96.81 112 ILE A O 1
ATOM 889 N N . TYR A 1 113 ? -15.940 -2.547 14.705 1.00 97.88 113 TYR A N 1
ATOM 890 C CA . TYR A 1 113 ? -15.266 -3.408 15.665 1.00 97.88 113 TYR A CA 1
ATOM 891 C C . TYR A 1 113 ? -16.196 -3.669 16.857 1.00 97.88 113 TYR A C 1
ATOM 893 O O . TYR A 1 113 ? -16.610 -2.706 17.508 1.00 97.88 113 TYR A O 1
ATOM 901 N N . PRO A 1 114 ? -16.530 -4.935 17.167 1.00 96.31 114 PRO A N 1
ATOM 902 C CA . PRO A 1 114 ? -17.404 -5.247 18.296 1.00 96.31 114 PRO A CA 1
ATOM 903 C C . PRO A 1 114 ? -16.690 -5.011 19.629 1.00 96.31 114 PRO A C 1
ATOM 905 O O . PRO A 1 114 ? -17.295 -4.541 20.585 1.00 96.31 114 PRO A O 1
ATOM 908 N N . VAL A 1 115 ? -15.382 -5.272 19.667 1.00 97.38 115 VAL A N 1
ATOM 909 C CA . VAL A 1 115 ? -14.543 -5.124 20.854 1.00 97.38 115 VAL A CA 1
ATOM 910 C C . VAL A 1 115 ? -13.463 -4.100 20.562 1.00 97.38 115 VAL A C 1
ATOM 912 O O . VAL A 1 115 ? -12.674 -4.246 19.626 1.00 97.38 115 VAL A O 1
ATOM 915 N N . THR A 1 116 ? -13.431 -3.054 21.374 1.00 97.69 116 THR A N 1
ATOM 916 C CA . THR A 1 116 ? -12.380 -2.043 21.352 1.00 97.69 116 THR A CA 1
ATOM 917 C C . THR A 1 116 ? -12.008 -1.690 22.774 1.00 97.69 116 THR A C 1
ATOM 919 O O . THR A 1 116 ? -12.760 -1.948 23.708 1.00 97.69 116 THR A O 1
ATOM 922 N N . SER A 1 117 ? -10.879 -1.018 22.917 1.00 95.00 117 SER A N 1
ATOM 923 C CA . SER A 1 117 ? -10.553 -0.300 24.133 1.00 95.00 117 SER A CA 1
ATOM 924 C C . SER A 1 117 ? -10.968 1.172 23.985 1.00 95.00 117 SER A C 1
ATOM 926 O O . SER A 1 117 ? -11.996 1.469 23.360 1.00 95.00 117 SER A O 1
ATOM 928 N N . GLN A 1 118 ? -10.173 2.123 24.490 1.00 97.81 118 GLN A N 1
ATOM 929 C CA . GLN A 1 118 ? -10.367 3.538 24.179 1.00 97.81 118 GLN A CA 1
ATOM 930 C C . GLN A 1 118 ? -10.283 3.821 22.670 1.00 97.81 118 GLN A C 1
ATOM 932 O O . GLN A 1 118 ? -10.981 4.705 22.170 1.00 97.81 118 GLN A O 1
ATOM 937 N N . THR A 1 119 ? -9.462 3.089 21.919 1.00 97.69 119 THR A N 1
ATOM 938 C CA . THR A 1 119 ? -9.278 3.248 20.465 1.00 97.69 119 THR A CA 1
ATOM 939 C C . THR A 1 119 ? -9.513 1.930 19.734 1.00 97.69 119 THR A C 1
ATOM 941 O O . THR A 1 119 ? -9.760 0.894 20.346 1.00 97.69 119 THR A O 1
ATOM 944 N N . TYR A 1 120 ? -9.440 1.951 18.400 1.00 97.94 120 TYR A N 1
ATOM 945 C CA . TYR A 1 120 ? -9.196 0.707 17.671 1.00 97.94 120 TYR A CA 1
ATOM 946 C C . TYR A 1 120 ? -7.812 0.157 18.063 1.00 97.94 120 TYR A C 1
ATOM 948 O O . TYR A 1 120 ? -6.933 0.921 18.475 1.00 97.94 120 TYR A O 1
ATOM 956 N N . SER A 1 121 ? -7.616 -1.157 17.944 1.00 98.19 121 SER A N 1
ATOM 957 C CA . SER A 1 121 ? -6.326 -1.779 18.258 1.00 98.19 121 SER A CA 1
ATOM 958 C C . SER A 1 121 ? -5.223 -1.268 17.329 1.00 98.19 121 SER A C 1
ATOM 960 O O . SER A 1 121 ? -5.361 -1.334 16.107 1.00 98.19 121 SER A O 1
ATOM 962 N N . ARG A 1 122 ? -4.088 -0.846 17.895 1.00 98.25 122 ARG A N 1
ATOM 963 C CA . ARG A 1 122 ? -2.892 -0.432 17.136 1.00 98.25 122 ARG A CA 1
ATOM 964 C C . ARG A 1 122 ? -2.291 -1.547 16.280 1.00 98.25 122 ARG A C 1
ATOM 966 O O . ARG A 1 122 ? -1.534 -1.268 15.357 1.00 98.25 122 ARG A O 1
ATOM 973 N N . LYS A 1 123 ? -2.734 -2.792 16.471 1.00 98.50 123 LYS A N 1
ATOM 974 C CA . LYS A 1 123 ? -2.454 -3.888 15.544 1.00 98.50 123 LYS A CA 1
ATOM 975 C C . LYS A 1 123 ? -2.929 -3.600 14.113 1.00 98.50 123 LYS A C 1
ATOM 977 O O . LYS A 1 123 ? -2.258 -3.995 13.167 1.00 98.50 123 LYS A O 1
ATOM 982 N N . ILE A 1 124 ? -4.026 -2.860 13.949 1.00 98.38 124 ILE A N 1
ATOM 983 C CA . ILE A 1 124 ? -4.536 -2.461 12.628 1.00 98.38 124 ILE A CA 1
ATOM 984 C C . ILE A 1 124 ? -3.527 -1.560 11.901 1.00 98.38 124 ILE A C 1
ATOM 986 O O . ILE A 1 124 ? -3.382 -1.662 10.685 1.00 98.38 124 ILE A O 1
ATOM 990 N N . ASP A 1 125 ? -2.782 -0.724 12.632 1.00 98.31 125 ASP A N 1
ATOM 991 C CA . ASP A 1 125 ? -1.747 0.132 12.045 1.00 98.31 125 ASP A CA 1
ATOM 992 C C . ASP A 1 125 ? -0.592 -0.717 11.482 1.00 98.31 125 ASP A C 1
ATOM 994 O O . ASP A 1 125 ? -0.077 -0.420 10.402 1.00 98.31 125 ASP A O 1
ATOM 998 N N . ILE A 1 126 ? -0.245 -1.830 12.148 1.00 98.56 126 ILE A N 1
ATOM 999 C CA . ILE A 1 126 ? 0.723 -2.817 11.635 1.00 98.56 126 ILE A CA 1
ATOM 1000 C C . ILE A 1 126 ? 0.211 -3.424 10.327 1.00 98.56 126 ILE A C 1
ATOM 1002 O O . ILE A 1 126 ? 0.938 -3.447 9.333 1.00 98.56 126 ILE A O 1
ATOM 1006 N N . ASP A 1 127 ? -1.037 -3.894 10.319 1.00 98.50 127 ASP A N 1
ATOM 1007 C CA . ASP A 1 127 ? -1.625 -4.591 9.171 1.00 98.50 127 ASP A CA 1
ATOM 1008 C C . ASP A 1 127 ? -1.786 -3.657 7.950 1.00 98.50 127 ASP A C 1
ATOM 1010 O O . ASP A 1 127 ? -1.748 -4.112 6.804 1.00 98.50 127 ASP A O 1
ATOM 1014 N N . VAL A 1 128 ? -1.887 -2.341 8.180 1.00 98.44 128 VAL A N 1
ATOM 1015 C CA . VAL A 1 128 ? -1.888 -1.306 7.135 1.00 98.44 128 VAL A CA 1
ATOM 1016 C C . VAL A 1 128 ? -0.478 -0.939 6.666 1.00 98.44 128 VAL A C 1
ATOM 1018 O O . VAL A 1 128 ? -0.280 -0.769 5.462 1.00 98.44 128 VAL A O 1
ATOM 1021 N N . LEU A 1 129 ? 0.506 -0.807 7.562 1.00 98.38 129 LEU A N 1
ATOM 1022 C CA . LEU A 1 129 ? 1.869 -0.407 7.181 1.00 98.38 129 LEU A CA 1
ATOM 1023 C C . LEU A 1 129 ? 2.697 -1.549 6.583 1.00 98.38 129 LEU A C 1
ATOM 1025 O O . LEU A 1 129 ? 3.526 -1.293 5.712 1.00 98.38 129 LEU A O 1
ATOM 1029 N N . ALA A 1 130 ? 2.465 -2.799 6.985 1.00 98.50 130 ALA A N 1
ATOM 1030 C CA . ALA A 1 130 ? 3.174 -3.962 6.450 1.00 98.50 130 ALA A CA 1
ATOM 1031 C C . ALA A 1 130 ? 3.127 -4.075 4.907 1.00 98.50 130 ALA A C 1
ATOM 1033 O O . ALA A 1 130 ? 4.188 -4.202 4.289 1.00 98.50 130 ALA A O 1
ATOM 1034 N N . PRO A 1 131 ? 1.961 -3.982 4.232 1.00 98.62 131 PRO A N 1
ATOM 1035 C CA . PRO A 1 131 ? 1.922 -4.007 2.770 1.00 98.62 131 PRO A CA 1
ATOM 1036 C C . PRO A 1 131 ? 2.564 -2.771 2.124 1.00 98.62 131 PRO A C 1
ATOM 1038 O O . PRO A 1 131 ? 3.030 -2.860 0.992 1.00 98.62 131 PRO A O 1
ATOM 1041 N N . LEU A 1 132 ? 2.630 -1.631 2.820 1.00 98.56 132 LEU A N 1
ATOM 1042 C CA . LEU A 1 132 ? 3.328 -0.445 2.315 1.00 98.56 132 LEU A CA 1
ATOM 1043 C C . LEU A 1 132 ? 4.848 -0.607 2.394 1.00 98.56 132 LEU A C 1
ATOM 1045 O O . LEU A 1 132 ? 5.549 -0.234 1.457 1.00 98.56 132 LEU A O 1
ATOM 1049 N N . ALA A 1 133 ? 5.360 -1.210 3.467 1.00 98.75 133 ALA A N 1
ATOM 1050 C CA . ALA A 1 133 ? 6.773 -1.556 3.572 1.00 98.75 133 ALA A CA 1
ATOM 1051 C C . ALA A 1 133 ? 7.190 -2.568 2.490 1.00 98.75 133 ALA A C 1
ATOM 1053 O O . ALA A 1 133 ? 8.232 -2.386 1.859 1.00 98.75 133 ALA A O 1
ATOM 1054 N N . SER A 1 134 ? 6.342 -3.569 2.213 1.00 98.75 134 SER A N 1
ATOM 1055 C CA . SER A 1 134 ? 6.509 -4.497 1.080 1.00 98.75 134 SER A CA 1
ATOM 1056 C C . SER A 1 134 ? 6.584 -3.757 -0.260 1.00 98.75 134 SER A C 1
ATOM 1058 O O . SER A 1 134 ? 7.558 -3.929 -0.992 1.00 98.75 134 SER A O 1
ATOM 1060 N N . LEU A 1 135 ? 5.633 -2.852 -0.529 1.00 98.75 135 LEU A N 1
ATOM 1061 C CA . LEU A 1 135 ? 5.648 -2.010 -1.731 1.00 98.75 135 LEU A CA 1
ATOM 1062 C C . LEU A 1 135 ? 6.934 -1.176 -1.832 1.00 98.75 135 LEU A C 1
ATOM 1064 O O . LEU A 1 135 ? 7.462 -0.984 -2.926 1.00 98.75 135 LEU A O 1
ATOM 1068 N N . GLY A 1 136 ? 7.458 -0.694 -0.700 1.00 98.69 136 GLY A N 1
ATOM 1069 C CA . GLY A 1 136 ? 8.753 -0.020 -0.638 1.00 98.69 136 GLY A CA 1
ATOM 1070 C C . GLY A 1 136 ? 9.890 -0.906 -1.158 1.00 98.69 136 GLY A C 1
ATOM 1071 O O . GLY A 1 136 ? 10.681 -0.461 -1.986 1.00 98.69 136 GLY A O 1
ATOM 1072 N N . ALA A 1 137 ? 9.951 -2.176 -0.754 1.00 98.81 137 ALA A N 1
ATOM 1073 C CA . ALA A 1 137 ? 10.968 -3.102 -1.253 1.00 98.81 137 ALA A CA 1
ATOM 1074 C C . ALA A 1 137 ? 10.863 -3.311 -2.777 1.00 98.81 137 ALA A C 1
ATOM 1076 O O . ALA A 1 137 ? 11.870 -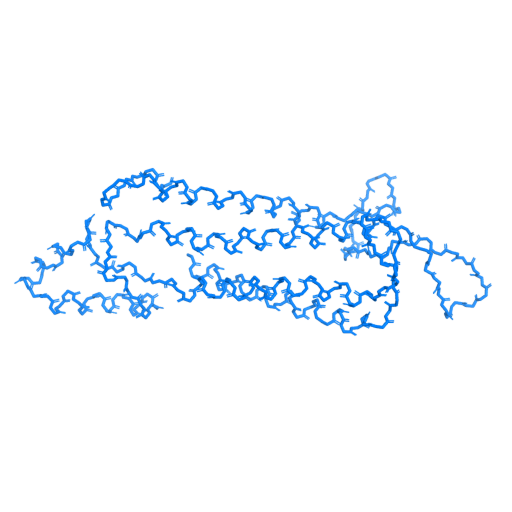3.190 -3.483 1.00 98.81 137 ALA A O 1
ATOM 1077 N N . THR A 1 138 ? 9.651 -3.526 -3.296 1.00 98.88 138 THR A N 1
ATOM 1078 C CA . THR A 1 138 ? 9.400 -3.681 -4.738 1.00 98.88 138 THR A CA 1
ATOM 1079 C C . THR A 1 138 ? 9.771 -2.422 -5.520 1.00 98.88 138 THR A C 1
ATOM 1081 O O . THR A 1 138 ? 10.535 -2.490 -6.485 1.00 98.88 138 THR A O 1
ATOM 1084 N N . ALA A 1 139 ? 9.326 -1.245 -5.075 1.00 98.62 139 ALA A N 1
ATOM 1085 C CA . ALA A 1 139 ? 9.667 0.025 -5.714 1.00 98.62 139 ALA A CA 1
ATOM 1086 C C . ALA A 1 139 ? 11.183 0.291 -5.701 1.00 98.62 139 ALA A C 1
ATOM 1088 O O . ALA A 1 139 ? 11.747 0.706 -6.718 1.00 98.62 139 ALA A O 1
ATOM 1089 N N . HIS A 1 140 ? 11.865 -0.009 -4.590 1.00 98.75 140 HIS A N 1
ATOM 1090 C CA . HIS A 1 140 ? 13.316 0.128 -4.489 1.00 98.75 140 HIS A CA 1
ATOM 1091 C C . HIS A 1 140 ? 14.044 -0.799 -5.469 1.00 98.75 140 HIS A C 1
ATOM 1093 O O . HIS A 1 140 ? 15.005 -0.371 -6.115 1.00 98.75 140 HIS A O 1
ATOM 1099 N N . LYS A 1 141 ? 13.602 -2.056 -5.592 1.00 98.62 141 LYS A N 1
ATOM 1100 C CA . LYS A 1 141 ? 14.193 -3.042 -6.505 1.00 98.62 141 LYS A CA 1
ATOM 1101 C C . LYS A 1 141 ? 14.025 -2.627 -7.966 1.00 98.62 141 LYS A C 1
ATOM 1103 O O . LYS A 1 141 ? 15.010 -2.622 -8.701 1.00 98.62 141 LYS A O 1
ATOM 1108 N N . ILE A 1 142 ? 12.823 -2.209 -8.368 1.00 97.81 142 ILE A N 1
ATOM 1109 C CA . ILE A 1 142 ? 12.540 -1.731 -9.733 1.00 97.81 142 ILE A CA 1
ATOM 1110 C C . ILE A 1 142 ? 13.411 -0.516 -10.069 1.00 97.81 142 ILE A C 1
ATOM 1112 O O . ILE A 1 142 ? 14.099 -0.503 -11.087 1.00 97.81 142 ILE A O 1
ATOM 1116 N N . ALA A 1 143 ? 13.432 0.490 -9.194 1.00 96.62 143 ALA A N 1
ATOM 1117 C CA . ALA A 1 143 ? 14.221 1.697 -9.412 1.00 96.62 143 ALA A CA 1
ATOM 1118 C C . ALA A 1 143 ? 15.735 1.421 -9.419 1.00 96.62 143 ALA A C 1
ATOM 1120 O O . ALA A 1 143 ? 16.480 2.067 -10.151 1.00 96.62 143 ALA A O 1
ATOM 1121 N N . THR A 1 144 ? 16.207 0.439 -8.646 1.00 97.62 144 THR A N 1
ATOM 1122 C CA . THR A 1 144 ? 17.614 0.011 -8.686 1.00 97.62 144 THR A CA 1
ATOM 1123 C C . THR A 1 144 ? 17.955 -0.637 -10.025 1.00 97.62 144 THR A C 1
ATOM 1125 O O . THR A 1 144 ? 18.970 -0.269 -10.612 1.00 97.62 144 THR A O 1
ATOM 1128 N N . ASP A 1 145 ? 17.103 -1.527 -10.547 1.00 95.81 145 ASP A N 1
ATOM 1129 C CA . ASP A 1 145 ? 17.302 -2.107 -11.882 1.00 95.81 145 ASP A CA 1
ATOM 1130 C C . ASP A 1 145 ? 17.360 -1.009 -12.955 1.00 95.81 145 ASP A C 1
ATOM 1132 O O . ASP A 1 145 ? 18.259 -1.020 -13.790 1.00 95.81 145 ASP A O 1
ATOM 1136 N N . LEU A 1 146 ? 16.448 -0.030 -12.912 1.00 91.94 146 LEU A N 1
ATOM 1137 C CA . LEU A 1 146 ? 16.427 1.087 -13.867 1.00 91.94 146 LEU A CA 1
ATOM 1138 C C . LEU A 1 146 ? 17.706 1.928 -13.807 1.00 91.94 146 LEU A C 1
ATOM 1140 O O . LEU A 1 146 ? 18.246 2.299 -14.846 1.00 91.94 146 LEU A O 1
ATOM 1144 N N . ARG A 1 147 ? 18.242 2.175 -12.608 1.00 91.69 147 ARG A N 1
ATOM 1145 C CA . ARG A 1 147 ? 19.519 2.887 -12.432 1.00 91.69 147 ARG A CA 1
ATOM 1146 C C . ARG A 1 147 ? 20.701 2.102 -12.996 1.00 91.69 147 ARG A C 1
ATOM 1148 O O . ARG A 1 147 ? 21.604 2.703 -13.572 1.00 91.69 147 ARG A O 1
ATOM 1155 N N . LEU A 1 148 ? 20.700 0.776 -12.849 1.00 93.12 148 LEU A N 1
ATOM 1156 C CA . LEU A 1 148 ? 21.720 -0.082 -13.454 1.00 93.12 148 LEU A CA 1
ATOM 1157 C C . LEU A 1 148 ? 21.609 -0.069 -14.982 1.00 93.12 148 LEU A C 1
ATOM 1159 O O . LEU A 1 148 ? 22.622 0.117 -15.649 1.00 93.12 148 LEU A O 1
ATOM 1163 N N . LEU A 1 149 ? 20.399 -0.170 -15.537 1.00 88.88 149 LEU A N 1
ATOM 1164 C CA . LEU A 1 149 ? 20.166 -0.091 -16.985 1.00 88.88 149 LEU A CA 1
ATOM 1165 C C . LEU A 1 149 ? 20.578 1.268 -17.568 1.00 88.88 149 LEU A C 1
ATOM 1167 O O . LEU A 1 149 ? 21.196 1.307 -18.627 1.00 88.88 149 LEU A O 1
ATOM 1171 N N . ALA A 1 150 ? 20.332 2.362 -16.844 1.00 84.56 150 ALA A N 1
ATOM 1172 C CA . ALA A 1 150 ? 20.813 3.696 -17.208 1.00 84.56 150 ALA A CA 1
ATOM 1173 C C . ALA A 1 150 ? 22.354 3.794 -17.192 1.00 84.56 150 ALA A C 1
ATOM 1175 O O . ALA A 1 150 ? 22.958 4.561 -17.937 1.00 84.56 150 ALA A O 1
ATOM 1176 N N . SER A 1 151 ? 23.031 3.000 -16.357 1.00 84.38 151 SER A N 1
ATOM 1177 C CA . SER A 1 151 ? 24.501 2.959 -16.335 1.00 84.38 151 SER A CA 1
ATOM 1178 C C . SER A 1 151 ? 25.106 2.124 -17.470 1.00 84.38 151 SER A C 1
ATOM 1180 O O . SER A 1 151 ? 26.249 2.369 -17.868 1.00 84.38 151 SER A O 1
ATOM 1182 N N . LEU A 1 152 ? 24.353 1.151 -17.996 1.00 81.62 152 LEU A N 1
ATOM 1183 C CA . LEU A 1 152 ? 24.796 0.286 -19.081 1.00 81.62 152 LEU A CA 1
ATOM 1184 C C . LEU A 1 152 ? 24.752 1.061 -20.394 1.00 81.62 152 LEU A C 1
ATOM 1186 O O . LEU A 1 152 ? 23.690 1.378 -20.926 1.00 81.62 152 LEU A O 1
ATOM 1190 N N . 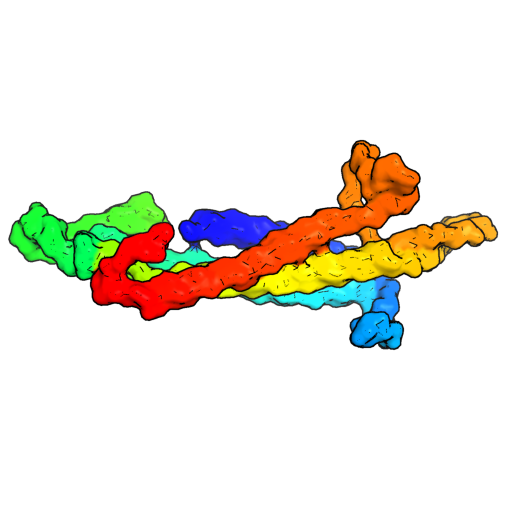LYS A 1 153 ? 25.939 1.353 -20.923 1.00 62.50 153 LYS A N 1
ATOM 1191 C CA . LYS A 1 153 ? 26.092 1.860 -22.281 1.00 62.50 153 LYS A CA 1
ATOM 1192 C C . LYS A 1 153 ? 25.916 0.706 -23.257 1.00 62.50 153 LYS A C 1
ATOM 1194 O O . LYS A 1 153 ? 26.665 -0.268 -23.188 1.00 62.50 153 LYS A O 1
ATOM 1199 N N . VAL A 1 154 ? 24.961 0.825 -24.165 1.00 54.47 154 VAL A N 1
ATOM 1200 C CA . VAL A 1 154 ? 24.722 -0.145 -25.233 1.00 54.47 154 VAL A CA 1
ATOM 1201 C C . VAL A 1 154 ? 24.972 0.537 -26.564 1.00 54.47 154 VAL A C 1
ATOM 1203 O O . VAL A 1 154 ? 24.593 1.691 -26.772 1.00 54.47 154 VAL A O 1
ATOM 1206 N N . VAL A 1 155 ? 25.615 -0.188 -27.471 1.00 43.19 155 VAL A N 1
ATOM 1207 C CA . VAL A 1 155 ? 25.643 0.187 -28.882 1.00 43.19 155 VAL A CA 1
ATOM 1208 C C . VAL A 1 155 ? 24.263 -0.152 -29.435 1.00 43.19 155 VAL A C 1
ATOM 1210 O O . VAL A 1 155 ? 23.896 -1.326 -29.527 1.00 43.19 155 VAL A O 1
ATOM 1213 N N . LEU A 1 156 ? 23.462 0.872 -29.722 1.00 41.84 156 LEU A N 1
ATOM 1214 C CA . LEU A 1 156 ? 22.188 0.683 -30.403 1.00 41.84 156 LEU A CA 1
ATOM 1215 C C . LEU A 1 156 ? 22.488 0.485 -31.889 1.00 41.84 156 LEU A C 1
ATOM 1217 O O . LEU A 1 156 ? 22.851 1.431 -32.583 1.00 41.84 156 LEU A O 1
ATOM 1221 N N . PHE A 1 157 ? 22.352 -0.748 -32.374 1.00 39.47 157 PHE A N 1
ATOM 1222 C CA . PHE A 1 157 ? 22.376 -1.015 -33.808 1.00 39.47 157 PHE A CA 1
ATOM 1223 C C . PHE A 1 157 ? 21.035 -0.584 -34.404 1.00 39.47 157 PHE A C 1
ATOM 1225 O O . PHE A 1 157 ? 20.019 -1.259 -34.220 1.00 39.47 157 PHE A O 1
ATOM 1232 N N . ASP A 1 158 ? 21.024 0.550 -35.102 1.00 39.97 158 ASP A N 1
ATOM 1233 C CA . ASP A 1 158 ? 19.891 0.931 -35.938 1.00 39.97 158 ASP A CA 1
ATOM 1234 C C . ASP A 1 158 ? 19.916 0.089 -37.218 1.00 39.97 158 ASP A C 1
ATOM 1236 O O . ASP A 1 158 ? 20.690 0.337 -38.140 1.00 39.97 158 ASP A O 1
ATOM 1240 N N . ALA A 1 159 ? 19.061 -0.932 -37.273 1.00 42.22 159 ALA A N 1
ATOM 1241 C CA . ALA A 1 159 ? 18.926 -1.797 -38.443 1.00 42.22 159 ALA A CA 1
ATOM 1242 C C . ALA A 1 159 ? 18.339 -1.081 -39.681 1.00 42.22 159 ALA A C 1
ATOM 1244 O O . ALA A 1 159 ? 18.301 -1.681 -40.754 1.00 42.22 159 ALA A O 1
ATOM 1245 N N . ASN A 1 160 ? 17.881 0.172 -39.545 1.00 42.28 160 ASN A N 1
ATOM 1246 C CA . ASN A 1 160 ? 17.303 0.982 -40.619 1.00 42.28 160 ASN A CA 1
ATOM 1247 C C . ASN A 1 160 ? 18.160 2.209 -40.995 1.00 42.28 160 ASN A C 1
ATOM 1249 O O . ASN A 1 160 ? 17.768 2.961 -41.890 1.00 42.28 160 ASN A O 1
ATOM 1253 N N . ALA A 1 161 ? 19.308 2.431 -40.345 1.00 47.56 161 ALA A N 1
ATOM 1254 C CA . ALA A 1 161 ? 20.211 3.524 -40.696 1.00 47.56 161 ALA A CA 1
ATOM 1255 C C . ALA A 1 161 ? 21.061 3.153 -41.923 1.00 47.56 161 ALA A C 1
ATOM 1257 O O . ALA A 1 161 ? 21.778 2.152 -41.933 1.00 47.56 161 ALA A O 1
ATOM 1258 N N . ASN A 1 162 ? 20.987 3.974 -42.973 1.00 38.12 162 ASN A N 1
ATOM 1259 C CA . ASN A 1 162 ? 21.824 3.850 -44.166 1.00 38.12 162 ASN A CA 1
ATOM 1260 C C . ASN A 1 162 ? 23.312 3.954 -43.792 1.00 38.12 162 ASN A C 1
ATOM 1262 O O . ASN A 1 162 ? 23.742 5.035 -43.416 1.00 38.12 162 ASN A O 1
ATOM 1266 N N . SER A 1 163 ? 24.042 2.838 -43.919 1.00 40.00 163 SER A N 1
ATOM 1267 C CA . SER A 1 163 ? 25.494 2.613 -44.134 1.00 40.00 163 SER A CA 1
ATOM 1268 C C . SER A 1 163 ? 26.586 3.450 -43.439 1.00 40.00 163 SER A C 1
ATOM 1270 O O . SER A 1 163 ? 27.736 3.020 -43.471 1.00 40.00 163 SER A O 1
ATOM 1272 N N . ASP A 1 164 ? 26.293 4.555 -42.769 1.00 40.72 164 ASP A N 1
ATOM 1273 C CA . ASP A 1 164 ? 27.246 5.285 -41.942 1.00 40.72 164 ASP A CA 1
ATOM 1274 C C . ASP A 1 164 ? 27.062 4.814 -40.500 1.00 40.72 164 ASP A C 1
ATOM 1276 O O . ASP A 1 164 ? 26.276 5.366 -39.728 1.00 40.72 164 ASP A O 1
ATOM 1280 N N . MET A 1 165 ? 27.769 3.728 -40.169 1.00 41.03 165 MET A N 1
ATOM 1281 C CA . MET A 1 165 ? 27.869 3.127 -38.837 1.00 41.03 165 MET A CA 1
ATOM 1282 C C . MET A 1 165 ? 28.445 4.146 -37.845 1.00 41.03 165 MET A C 1
ATOM 1284 O O . MET A 1 165 ? 29.627 4.137 -37.508 1.00 41.03 165 MET A O 1
ATOM 1288 N N . THR A 1 166 ? 27.605 5.070 -37.401 1.00 35.91 166 THR A N 1
ATOM 1289 C CA . THR A 1 166 ? 27.899 5.951 -36.283 1.00 35.91 166 THR A CA 1
ATOM 1290 C C . THR A 1 166 ? 27.314 5.251 -35.073 1.00 35.91 166 THR A C 1
ATOM 1292 O O . THR A 1 166 ? 26.118 5.359 -34.816 1.00 35.91 166 THR A O 1
ATOM 1295 N N . ASP A 1 167 ? 28.137 4.458 -34.386 1.00 37.75 167 ASP A N 1
ATOM 1296 C CA . ASP A 1 167 ? 27.764 3.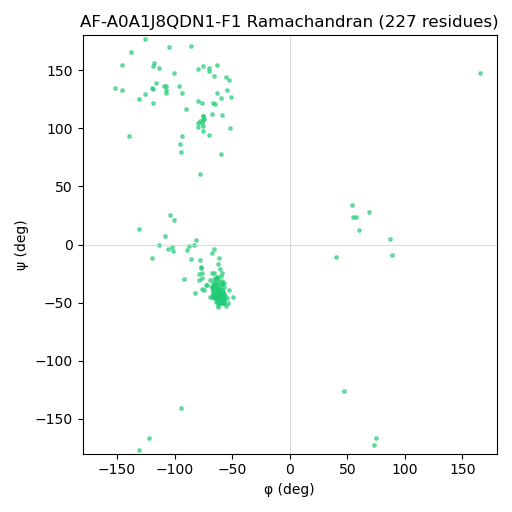784 -33.144 1.00 37.75 167 ASP A CA 1
ATOM 1297 C C . ASP A 1 167 ? 27.191 4.816 -32.163 1.00 37.75 167 ASP A C 1
ATOM 1299 O O . ASP A 1 167 ? 27.923 5.566 -31.508 1.00 37.75 167 ASP A O 1
ATOM 1303 N N . VAL A 1 168 ? 25.863 4.891 -32.056 1.00 38.56 168 VAL A N 1
ATOM 1304 C CA . VAL A 1 168 ? 25.227 5.709 -31.028 1.00 38.56 168 VAL A CA 1
ATOM 1305 C C . VAL A 1 168 ? 25.381 4.939 -29.724 1.00 38.56 168 VAL A C 1
ATOM 1307 O O . VAL A 1 168 ? 24.632 4.008 -29.426 1.00 38.56 168 VAL A O 1
ATOM 1310 N N . ILE A 1 169 ? 26.402 5.311 -28.952 1.00 43.28 169 ILE A N 1
ATOM 1311 C CA . ILE A 1 169 ? 26.586 4.842 -27.579 1.00 43.28 169 ILE A CA 1
ATOM 1312 C C . ILE A 1 169 ? 25.481 5.484 -26.729 1.00 43.28 169 ILE A C 1
ATOM 1314 O O . ILE A 1 169 ? 25.619 6.619 -26.268 1.00 43.28 169 ILE A O 1
ATOM 1318 N N . GLY A 1 170 ? 24.375 4.762 -26.553 1.00 53.34 170 GLY A N 1
ATOM 1319 C CA . GLY A 1 170 ? 23.233 5.155 -25.725 1.00 53.34 170 GLY A CA 1
ATOM 1320 C C . GLY A 1 170 ? 23.190 4.384 -24.406 1.00 53.34 170 GLY A C 1
ATOM 1321 O O . GLY A 1 170 ? 23.942 3.432 -24.212 1.00 53.34 170 GLY A O 1
ATOM 1322 N N . GLN A 1 171 ? 22.325 4.786 -23.476 1.00 54.53 171 GLN A N 1
ATOM 1323 C CA . GLN A 1 171 ? 21.992 3.958 -22.308 1.00 54.53 171 GLN A CA 1
ATOM 1324 C C . GLN A 1 171 ? 20.963 2.888 -22.711 1.00 54.53 171 GLN A C 1
ATOM 1326 O O . GLN A 1 171 ? 20.166 3.125 -23.619 1.00 54.53 171 GLN A O 1
ATOM 1331 N N . GLU A 1 172 ? 20.944 1.724 -22.049 1.00 55.94 172 GLU A N 1
ATOM 1332 C CA . GLU A 1 172 ? 19.975 0.655 -22.372 1.00 55.94 172 GLU A CA 1
ATOM 1333 C C . GLU A 1 172 ? 18.533 1.127 -22.152 1.00 55.94 172 GLU A C 1
ATOM 1335 O O . GLU A 1 172 ? 17.631 0.803 -22.925 1.00 55.94 172 GLU A O 1
ATOM 1340 N N . VAL A 1 173 ? 18.328 1.913 -21.092 1.00 68.69 173 VAL A N 1
ATOM 1341 C CA . VAL A 1 173 ? 17.061 2.565 -20.756 1.00 68.69 173 VAL A CA 1
ATOM 1342 C C . VAL A 1 173 ? 17.363 3.918 -20.118 1.00 68.69 173 VAL A C 1
ATOM 1344 O O . VAL A 1 173 ? 18.161 3.992 -19.189 1.00 68.69 173 VAL A O 1
ATOM 1347 N N . GLU A 1 174 ? 16.675 4.968 -20.565 1.00 67.62 174 GLU A N 1
ATOM 1348 C CA . GLU A 1 174 ? 16.694 6.288 -19.925 1.00 67.62 174 GLU A CA 1
ATOM 1349 C C . GLU A 1 174 ? 15.324 6.632 -19.330 1.00 67.62 174 GLU A C 1
ATOM 1351 O O . GLU A 1 174 ? 14.279 6.181 -19.809 1.00 67.62 174 GLU A O 1
ATOM 1356 N N . GLU A 1 175 ? 15.319 7.457 -18.283 1.00 74.31 175 GLU A N 1
ATOM 1357 C CA . GLU A 1 175 ? 14.084 8.036 -17.753 1.00 74.31 175 GLU A CA 1
ATOM 1358 C C . GLU A 1 175 ? 13.503 9.081 -18.719 1.00 74.31 175 GLU A C 1
ATOM 1360 O O . GLU A 1 175 ? 14.257 9.747 -19.436 1.00 74.31 175 GLU A O 1
ATOM 1365 N N . PRO A 1 176 ? 12.172 9.293 -18.716 1.00 72.62 176 PRO A N 1
ATOM 1366 C CA . PRO A 1 176 ? 11.576 10.429 -19.405 1.00 72.62 176 PRO A CA 1
ATOM 1367 C C . PRO A 1 176 ? 12.210 11.741 -18.928 1.00 72.62 176 PRO A C 1
ATOM 1369 O O . PRO A 1 176 ? 12.350 11.966 -17.726 1.00 72.62 176 PRO A O 1
ATOM 1372 N N . CYS A 1 177 ? 12.572 12.608 -19.871 1.00 61.91 177 CYS A N 1
ATOM 1373 C CA . CYS A 1 177 ? 13.226 13.885 -19.606 1.00 61.91 177 CYS A CA 1
ATOM 1374 C C . CYS A 1 177 ? 12.334 15.024 -20.113 1.00 61.91 177 CYS A C 1
ATOM 1376 O O . CYS A 1 177 ? 11.828 14.953 -21.237 1.00 61.91 177 CYS A O 1
ATOM 1378 N N . GLU A 1 178 ? 12.135 16.069 -19.308 1.00 59.62 178 GLU A N 1
ATOM 1379 C CA . GLU A 1 178 ? 11.462 17.282 -19.785 1.00 59.62 178 GLU A CA 1
ATOM 1380 C C . GLU A 1 178 ? 12.363 18.037 -20.771 1.00 59.62 178 GLU A C 1
ATOM 1382 O O . GLU A 1 178 ? 13.589 18.016 -20.657 1.00 59.62 178 GLU A O 1
ATOM 1387 N N . SER A 1 179 ? 11.771 18.744 -21.737 1.00 57.72 179 SER A N 1
ATOM 1388 C CA . SER A 1 179 ? 12.527 19.470 -22.772 1.00 57.72 179 SER A CA 1
ATOM 1389 C C . SER A 1 179 ? 13.468 20.548 -22.211 1.00 57.72 179 SER A C 1
ATOM 1391 O O . SER A 1 179 ? 14.423 20.932 -22.880 1.00 57.72 179 SER A O 1
ATOM 1393 N N . THR A 1 180 ? 13.224 21.016 -20.986 1.00 59.81 180 THR A N 1
ATOM 1394 C CA . THR A 1 180 ? 14.007 22.036 -20.270 1.00 59.81 180 THR A CA 1
ATOM 1395 C C . THR A 1 180 ? 14.945 21.457 -19.205 1.00 59.81 180 THR A C 1
ATOM 1397 O O . THR A 1 180 ? 15.669 22.211 -18.550 1.00 59.81 180 THR A O 1
ATOM 1400 N N . GLN A 1 181 ? 14.950 20.138 -18.996 1.00 57.97 181 GLN A N 1
ATOM 1401 C CA . GLN A 1 181 ? 15.693 19.510 -17.908 1.00 57.97 181 GLN A CA 1
ATOM 1402 C C . GLN A 1 181 ? 17.199 19.474 -18.210 1.00 57.97 181 GLN A C 1
ATOM 1404 O O . GLN A 1 181 ? 17.683 18.721 -19.056 1.00 57.97 181 GLN A O 1
ATOM 1409 N N . ILE A 1 182 ? 17.965 20.272 -17.462 1.00 57.97 182 ILE A N 1
ATOM 1410 C CA . ILE A 1 182 ? 19.431 20.278 -17.503 1.00 57.97 182 ILE A CA 1
ATOM 1411 C C . ILE A 1 182 ? 19.936 19.093 -16.665 1.00 57.97 182 ILE A C 1
ATOM 1413 O O . ILE A 1 182 ? 19.890 19.129 -15.437 1.00 57.97 182 ILE A O 1
ATOM 1417 N N . GLY A 1 183 ? 20.400 18.022 -17.319 1.00 57.22 183 GLY A N 1
ATOM 1418 C CA . GLY A 1 183 ? 20.851 16.793 -16.643 1.00 57.22 183 GLY A CA 1
ATOM 1419 C C . GLY A 1 183 ? 22.096 16.973 -15.760 1.00 57.22 183 GLY A C 1
ATOM 1420 O O . GLY A 1 183 ? 22.212 16.347 -14.706 1.00 57.22 183 GLY A O 1
ATOM 1421 N N . SER A 1 184 ? 23.012 17.855 -16.164 1.00 58.84 184 SER A N 1
ATOM 1422 C CA . SER A 1 184 ? 24.182 18.284 -15.393 1.00 58.84 184 SER A CA 1
ATOM 1423 C C . SER A 1 184 ? 24.564 19.698 -15.816 1.00 58.84 184 SER A C 1
ATOM 1425 O O . SER A 1 184 ? 24.644 19.979 -17.011 1.00 58.84 184 SER A O 1
ATOM 1427 N N . SER A 1 185 ? 24.851 20.575 -14.851 1.00 63.66 185 SER A N 1
ATOM 1428 C CA . SER A 1 185 ? 25.273 21.961 -15.105 1.00 63.66 185 SER A CA 1
ATOM 1429 C C . SER A 1 185 ? 26.598 22.072 -15.870 1.00 63.66 185 SER A C 1
ATOM 1431 O O . SER A 1 185 ? 26.886 23.125 -16.426 1.00 63.66 185 SER A O 1
ATOM 1433 N N . ALA A 1 186 ? 27.388 20.993 -15.923 1.00 59.00 186 ALA A N 1
ATOM 1434 C CA . ALA A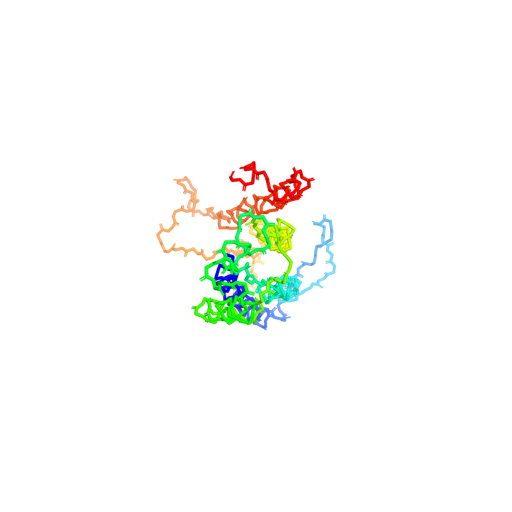 1 186 ? 28.711 20.966 -16.550 1.00 59.00 186 ALA A CA 1
ATOM 1435 C C . ALA A 1 186 ? 28.843 19.969 -17.719 1.00 59.00 186 ALA A C 1
ATOM 1437 O O . ALA A 1 186 ? 29.843 19.991 -18.429 1.00 59.00 186 ALA A O 1
ATOM 1438 N N . MET A 1 187 ? 27.878 19.063 -17.920 1.00 59.25 187 MET A N 1
ATOM 1439 C CA . MET A 1 187 ? 27.998 17.971 -18.899 1.00 59.25 187 MET A CA 1
ATOM 1440 C C . MET A 1 187 ? 26.678 17.741 -19.640 1.00 59.25 187 MET A C 1
ATOM 1442 O O . MET A 1 187 ? 25.843 16.957 -19.194 1.00 59.25 187 MET A O 1
ATOM 1446 N N . ALA A 1 188 ? 26.516 18.376 -20.803 1.00 59.84 188 ALA A N 1
ATOM 1447 C CA . ALA A 1 188 ? 25.278 18.328 -21.589 1.00 59.84 188 ALA A CA 1
ATOM 1448 C C . ALA A 1 188 ? 24.860 16.911 -22.041 1.00 59.84 188 ALA A C 1
ATOM 1450 O O . ALA A 1 188 ? 23.675 16.645 -22.214 1.00 59.84 188 ALA A O 1
ATOM 1451 N N . TYR A 1 189 ? 25.813 15.986 -22.193 1.00 67.44 189 TYR A N 1
ATOM 1452 C CA . TYR A 1 189 ? 25.544 14.601 -22.602 1.00 67.44 189 TYR A CA 1
ATOM 1453 C C . TYR A 1 189 ? 25.191 13.662 -21.436 1.00 67.44 189 TYR A C 1
ATOM 1455 O O . TYR A 1 189 ? 24.772 12.529 -21.664 1.00 67.44 189 TYR A O 1
ATOM 1463 N N . LYS A 1 190 ? 25.402 14.080 -20.178 1.00 72.50 190 LYS A N 1
ATOM 1464 C CA . LYS A 1 190 ? 25.216 13.215 -19.006 1.00 72.50 190 LYS A CA 1
ATOM 1465 C C . LYS A 1 190 ? 23.785 13.320 -18.491 1.00 72.50 190 LYS A C 1
ATOM 1467 O O . LYS A 1 190 ? 23.377 14.364 -17.983 1.00 72.50 190 LYS A O 1
ATOM 1472 N N . ARG A 1 191 ? 23.061 12.203 -18.550 1.00 73.94 191 ARG A N 1
ATOM 1473 C CA . ARG A 1 191 ? 21.719 12.051 -17.976 1.00 73.94 191 ARG A CA 1
ATOM 1474 C C . ARG A 1 191 ? 21.771 11.163 -16.739 1.00 73.94 191 ARG A C 1
ATOM 1476 O O . ARG A 1 191 ? 22.376 10.094 -16.773 1.00 73.94 191 ARG A O 1
ATOM 1483 N N . ASN A 1 192 ? 21.161 11.635 -15.651 1.00 82.25 192 ASN A N 1
ATOM 1484 C CA . ASN A 1 192 ? 21.114 10.938 -14.365 1.00 82.25 192 ASN A CA 1
ATOM 1485 C C . ASN A 1 192 ? 19.686 10.420 -14.107 1.00 82.25 192 ASN A C 1
ATOM 1487 O O . ASN A 1 192 ? 18.744 11.196 -14.294 1.00 82.25 192 ASN A O 1
ATOM 1491 N N . PRO A 1 193 ? 19.510 9.175 -13.627 1.00 86.38 193 PRO A N 1
ATOM 1492 C CA . PRO A 1 193 ? 18.203 8.593 -13.302 1.00 86.38 193 PRO A CA 1
ATOM 1493 C C . PRO A 1 193 ? 17.659 9.110 -11.952 1.00 86.38 193 PRO A C 1
ATOM 1495 O O . PRO A 1 193 ? 17.476 8.359 -10.987 1.00 86.38 193 PRO A O 1
ATOM 1498 N N . MET A 1 194 ? 17.458 10.428 -11.854 1.00 88.31 194 MET A N 1
ATOM 1499 C CA . MET A 1 194 ? 17.117 11.117 -10.602 1.00 88.31 194 MET A CA 1
ATOM 1500 C C . MET A 1 194 ? 15.744 10.713 -10.053 1.00 88.31 194 MET A C 1
ATOM 1502 O O . MET A 1 194 ? 15.537 10.744 -8.833 1.00 88.31 194 MET A O 1
ATOM 1506 N N . LEU A 1 195 ? 14.788 10.345 -10.916 1.00 87.88 195 LEU A N 1
ATOM 1507 C CA . LEU A 1 195 ? 13.465 9.915 -10.461 1.00 87.88 195 LEU A CA 1
ATOM 1508 C C . LEU A 1 195 ? 13.570 8.561 -9.759 1.00 87.88 195 LEU A C 1
ATOM 1510 O O . LEU A 1 195 ? 13.049 8.408 -8.654 1.00 87.88 195 LEU A O 1
ATOM 1514 N N . SER A 1 196 ? 14.310 7.613 -10.330 1.00 91.19 196 SER A N 1
ATOM 1515 C CA . SER A 1 196 ? 14.581 6.308 -9.724 1.00 91.19 196 SER A CA 1
ATOM 1516 C C . SER A 1 196 ? 15.385 6.447 -8.433 1.00 91.19 196 SER A C 1
ATOM 1518 O O . SER A 1 196 ? 15.090 5.775 -7.446 1.00 91.19 196 SER A O 1
ATOM 1520 N N . GLU A 1 197 ? 16.356 7.361 -8.370 1.00 94.62 197 GLU A N 1
ATOM 1521 C CA . GLU A 1 197 ? 17.071 7.662 -7.121 1.00 94.62 197 GLU A CA 1
ATOM 1522 C C . GLU A 1 197 ? 16.126 8.171 -6.024 1.00 94.62 197 GLU A C 1
ATOM 1524 O O . GLU A 1 197 ? 16.188 7.709 -4.877 1.00 94.62 197 GLU A O 1
ATOM 1529 N N . ARG A 1 198 ? 15.198 9.068 -6.379 1.00 96.94 198 ARG A N 1
ATOM 1530 C CA . ARG A 1 198 ? 14.160 9.554 -5.461 1.00 96.94 198 ARG A CA 1
ATOM 1531 C C . ARG A 1 198 ? 13.234 8.425 -5.013 1.00 96.94 198 ARG A C 1
ATOM 1533 O O . ARG A 1 198 ? 12.941 8.338 -3.819 1.00 96.94 198 ARG A O 1
ATOM 1540 N N . VAL A 1 199 ? 12.818 7.547 -5.930 1.00 97.75 199 VAL A N 1
ATOM 1541 C CA . VAL A 1 199 ? 12.011 6.359 -5.610 1.00 97.75 199 VAL A CA 1
ATOM 1542 C C . VAL A 1 199 ? 12.748 5.472 -4.611 1.00 97.75 199 VAL A C 1
ATOM 1544 O O . VAL A 1 199 ? 12.170 5.151 -3.574 1.00 97.75 199 VAL A O 1
ATOM 1547 N N . CYS A 1 200 ? 14.023 5.137 -4.839 1.00 98.25 200 CYS A N 1
ATOM 1548 C CA . CYS A 1 200 ? 14.827 4.362 -3.885 1.00 98.25 200 CYS A CA 1
ATOM 1549 C C . CYS A 1 200 ? 14.905 5.044 -2.507 1.00 98.25 200 CYS A C 1
ATOM 1551 O O . CYS A 1 200 ? 14.782 4.381 -1.475 1.00 98.25 200 CYS A O 1
ATOM 1553 N N . SER A 1 201 ? 15.098 6.365 -2.471 1.00 98.31 201 SER A N 1
ATOM 1554 C CA . SER A 1 201 ? 15.193 7.125 -1.219 1.00 98.31 201 SER A CA 1
ATOM 1555 C C . SER A 1 201 ? 13.902 7.056 -0.393 1.00 98.31 201 SER A C 1
ATOM 1557 O O . SER A 1 201 ? 13.929 6.648 0.771 1.00 98.31 201 SER A O 1
ATOM 1559 N N . LEU A 1 202 ? 12.758 7.367 -1.010 1.00 98.38 202 LEU A N 1
ATOM 1560 C CA . LEU A 1 202 ? 11.450 7.327 -0.345 1.00 98.38 202 LEU A CA 1
ATOM 1561 C C . LEU A 1 202 ? 11.039 5.900 0.036 1.00 98.38 202 LEU A C 1
ATOM 1563 O O . LEU A 1 202 ? 10.491 5.681 1.114 1.00 98.38 202 LEU A O 1
ATOM 1567 N N . SER A 1 203 ? 11.355 4.926 -0.818 1.00 98.44 203 SER A N 1
ATOM 1568 C CA . SER A 1 203 ? 11.069 3.511 -0.571 1.00 98.44 203 SER A CA 1
ATOM 1569 C C . SER A 1 203 ? 11.758 2.997 0.692 1.00 98.44 203 SER A C 1
ATOM 1571 O O . SER A 1 203 ? 11.122 2.329 1.504 1.00 98.44 203 SER A O 1
ATOM 1573 N N . ARG A 1 204 ? 13.027 3.370 0.915 1.00 98.31 204 ARG A N 1
ATOM 1574 C CA . ARG A 1 204 ? 13.748 3.028 2.154 1.00 98.31 204 ARG A CA 1
ATOM 1575 C C . ARG A 1 204 ? 13.048 3.572 3.3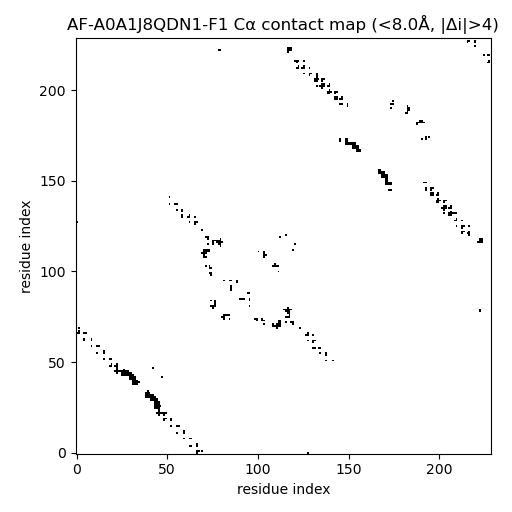92 1.00 98.31 204 ARG A C 1
ATOM 1577 O O . ARG A 1 204 ? 12.935 2.861 4.384 1.00 98.31 204 ARG A O 1
ATOM 1584 N N . HIS A 1 205 ? 12.574 4.815 3.337 1.00 98.19 205 HIS A N 1
ATOM 1585 C CA . HIS A 1 205 ? 11.845 5.396 4.460 1.00 98.19 205 HIS A CA 1
ATOM 1586 C C . HIS A 1 205 ? 10.540 4.634 4.724 1.00 98.19 205 HIS A C 1
ATOM 1588 O O . HIS A 1 205 ? 10.263 4.273 5.865 1.00 98.19 205 HIS A O 1
ATOM 1594 N N . LEU A 1 206 ? 9.792 4.304 3.666 1.00 97.38 206 LEU A N 1
ATOM 1595 C CA . LEU A 1 206 ? 8.542 3.551 3.768 1.00 97.38 206 LEU A CA 1
ATOM 1596 C C . LEU A 1 206 ? 8.731 2.171 4.417 1.00 97.38 206 LEU A C 1
ATOM 1598 O O . LEU A 1 206 ? 7.912 1.770 5.241 1.00 97.38 206 LEU A O 1
ATOM 1602 N N . MET A 1 207 ? 9.827 1.478 4.093 1.00 98.44 207 MET A N 1
ATOM 1603 C CA . MET A 1 207 ? 10.180 0.193 4.707 1.00 98.44 207 MET A CA 1
ATOM 1604 C C . MET A 1 207 ? 10.411 0.311 6.221 1.00 98.44 207 MET A C 1
ATOM 1606 O O . MET A 1 207 ? 9.994 -0.559 6.980 1.00 98.44 207 MET A O 1
ATOM 1610 N N . VAL A 1 208 ? 11.056 1.390 6.676 1.00 97.69 208 VAL A N 1
ATOM 1611 C CA . VAL A 1 208 ? 11.403 1.583 8.096 1.00 97.69 208 VAL A CA 1
ATOM 1612 C C . VAL A 1 208 ? 10.176 1.914 8.950 1.00 97.69 208 VAL A C 1
ATOM 1614 O O . VAL A 1 208 ? 10.083 1.453 10.087 1.00 97.69 208 VAL A O 1
ATOM 1617 N N . LEU A 1 209 ? 9.201 2.655 8.409 1.00 96.88 209 LEU A N 1
ATOM 1618 C CA . LEU A 1 209 ? 8.020 3.110 9.159 1.00 96.88 209 LEU A CA 1
ATOM 1619 C C . LEU A 1 209 ? 7.180 1.972 9.760 1.00 96.88 209 LEU A C 1
ATOM 1621 O O . LEU A 1 209 ? 6.502 2.189 10.764 1.00 96.88 209 LEU A O 1
ATOM 1625 N N . GLN A 1 210 ? 7.236 0.757 9.203 1.00 97.19 210 GLN A N 1
ATOM 1626 C CA . GLN A 1 210 ? 6.533 -0.401 9.767 1.00 97.19 210 GLN A CA 1
ATOM 1627 C C . GLN A 1 210 ? 6.975 -0.708 11.206 1.00 97.19 210 GLN A C 1
ATOM 1629 O O . GLN A 1 210 ? 6.149 -1.130 12.019 1.00 97.19 210 GLN A O 1
ATOM 1634 N N . GLN A 1 211 ? 8.250 -0.478 11.544 1.00 97.50 211 GLN A N 1
ATOM 1635 C CA . GLN A 1 211 ? 8.742 -0.739 12.897 1.00 97.50 211 GLN A CA 1
ATOM 1636 C C . GLN A 1 211 ? 8.067 0.146 13.943 1.00 97.50 211 GLN A C 1
ATOM 1638 O O . GLN A 1 211 ? 7.777 -0.342 15.031 1.00 97.50 211 GLN A O 1
ATOM 1643 N N . ASN A 1 212 ? 7.720 1.387 13.595 1.00 96.81 212 ASN A N 1
ATOM 1644 C CA . ASN A 1 212 ? 7.008 2.277 14.509 1.00 96.81 212 ASN A CA 1
ATOM 1645 C C . ASN A 1 212 ? 5.654 1.678 14.915 1.00 96.81 212 ASN A C 1
ATOM 1647 O O . ASN A 1 212 ? 5.327 1.659 16.094 1.00 96.81 212 ASN A O 1
ATOM 1651 N N . ALA A 1 213 ? 4.884 1.119 13.973 1.00 97.56 213 ALA A N 1
ATOM 1652 C CA . ALA A 1 213 ? 3.605 0.489 14.316 1.00 97.56 213 ALA A CA 1
ATOM 1653 C C . ALA A 1 213 ? 3.776 -0.789 15.148 1.00 97.56 213 ALA A C 1
ATOM 1655 O O . ALA A 1 213 ? 2.982 -1.032 16.057 1.00 97.56 213 ALA A O 1
ATOM 1656 N N . LEU A 1 214 ? 4.814 -1.588 14.867 1.00 98.44 214 LEU A N 1
ATOM 1657 C CA . LEU A 1 214 ? 5.138 -2.771 15.672 1.00 98.44 214 LEU A CA 1
ATOM 1658 C C . LEU A 1 214 ? 5.446 -2.379 17.121 1.00 98.44 214 LEU A C 1
ATOM 1660 O O . LEU A 1 214 ? 4.848 -2.931 18.044 1.00 98.44 214 LEU A O 1
ATOM 1664 N N . MET A 1 215 ? 6.330 -1.397 17.306 1.00 98.19 215 MET A N 1
ATOM 1665 C CA . MET A 1 215 ? 6.724 -0.899 18.623 1.00 98.19 215 MET A CA 1
ATOM 1666 C C . MET A 1 215 ? 5.525 -0.292 19.352 1.00 98.19 215 MET A C 1
ATOM 1668 O O . MET A 1 215 ? 5.185 -0.780 20.428 1.00 98.19 215 MET A O 1
ATOM 1672 N N . ASN A 1 216 ? 4.814 0.653 18.726 1.00 97.12 216 ASN A N 1
ATOM 1673 C CA . ASN A 1 216 ? 3.655 1.327 19.319 1.00 97.12 216 ASN A CA 1
ATOM 1674 C C . ASN A 1 216 ? 2.571 0.335 19.750 1.00 97.12 216 ASN A C 1
ATOM 1676 O O . ASN A 1 216 ? 2.023 0.454 20.840 1.00 97.12 216 ASN A O 1
ATOM 1680 N N . SER A 1 217 ? 2.258 -0.670 18.926 1.00 97.88 217 SER A N 1
ATOM 1681 C CA . SER A 1 217 ? 1.242 -1.657 19.296 1.00 97.88 217 SER A CA 1
ATOM 1682 C C . SER A 1 217 ? 1.682 -2.577 20.433 1.00 97.88 217 SER A C 1
ATOM 1684 O O . SER A 1 217 ? 0.818 -3.068 21.155 1.00 97.88 217 SER A O 1
ATOM 1686 N N . SER A 1 218 ? 2.979 -2.866 20.560 1.00 98.25 218 SER A N 1
ATOM 1687 C CA . SER A 1 218 ? 3.492 -3.829 21.543 1.00 98.25 218 SER A CA 1
ATOM 1688 C C . SER A 1 218 ? 3.522 -3.290 22.975 1.00 98.25 218 SER A C 1
ATOM 1690 O O . SER A 1 218 ? 3.477 -4.075 23.919 1.00 98.25 218 SER A O 1
ATOM 1692 N N . VAL A 1 219 ? 3.581 -1.964 23.130 1.00 98.00 219 VAL A N 1
ATOM 1693 C CA . VAL A 1 219 ? 3.723 -1.292 24.431 1.00 98.00 219 VAL A CA 1
ATOM 1694 C C . VAL A 1 219 ? 2.456 -0.569 24.884 1.00 98.00 219 VAL A C 1
ATOM 1696 O O . VAL A 1 219 ? 2.482 0.101 25.908 1.00 98.00 219 VAL A O 1
ATOM 1699 N N . GLN A 1 220 ? 1.335 -0.720 24.174 1.00 97.94 220 GLN A N 1
ATOM 1700 C CA . GLN A 1 220 ? 0.052 -0.185 24.634 1.00 97.94 220 GLN A CA 1
ATOM 1701 C C . GLN A 1 220 ? -0.391 -0.879 25.925 1.00 97.94 220 GLN A C 1
ATOM 1703 O O . GLN A 1 220 ? -0.580 -2.098 25.948 1.00 97.94 220 GLN A O 1
ATOM 1708 N N . TRP A 1 221 ? -0.579 -0.106 26.997 1.00 97.75 221 TRP A N 1
ATOM 1709 C CA . TRP A 1 221 ? -1.021 -0.647 28.285 1.00 97.75 221 TRP A CA 1
ATOM 1710 C C . TRP A 1 221 ? -2.542 -0.574 28.432 1.00 97.75 221 TRP A C 1
ATOM 1712 O O . TRP A 1 221 ? -3.142 0.488 28.251 1.00 97.75 221 TRP A O 1
ATOM 1722 N N . PHE A 1 222 ? -3.141 -1.703 28.828 1.00 97.75 222 PHE A N 1
ATOM 1723 C CA . PHE A 1 222 ? -4.570 -1.840 29.133 1.00 97.75 222 PHE A CA 1
ATOM 1724 C C . PHE A 1 222 ? -5.467 -1.208 28.051 1.00 97.75 222 PHE A C 1
ATOM 1726 O O . PHE A 1 222 ? -5.338 -1.540 26.870 1.00 97.75 222 PHE A O 1
ATOM 1733 N N . GLU A 1 223 ? -6.386 -0.311 28.424 1.00 98.06 223 GLU A N 1
ATOM 1734 C CA . GLU A 1 223 ? -7.341 0.260 27.481 1.00 98.06 223 GLU A CA 1
ATOM 1735 C C . GLU A 1 223 ? -6.760 1.343 26.565 1.00 98.06 223 GLU A C 1
ATOM 1737 O O . GLU A 1 223 ? -7.398 1.621 25.544 1.00 98.06 223 GLU A O 1
ATOM 1742 N N . ARG A 1 224 ? -5.622 1.966 26.918 1.00 97.69 224 ARG A N 1
ATOM 1743 C CA . ARG A 1 224 ? -4.770 2.811 26.053 1.00 97.69 224 ARG A CA 1
ATOM 1744 C C . ARG A 1 224 ? -3.757 3.642 26.849 1.00 97.69 224 ARG A C 1
ATOM 1746 O O . ARG A 1 224 ? -4.087 4.208 27.889 1.00 97.69 224 ARG A O 1
ATOM 1753 N N . THR A 1 225 ? -2.595 3.873 26.243 1.00 96.94 225 THR A N 1
ATOM 1754 C CA . THR A 1 225 ? -1.621 4.921 26.603 1.00 96.94 225 THR A CA 1
ATOM 1755 C C . THR A 1 225 ? -1.419 5.924 25.454 1.00 96.94 225 THR A C 1
ATOM 1757 O O . THR A 1 225 ? -1.718 5.627 24.298 1.00 96.94 225 THR A O 1
ATOM 1760 N N . PHE A 1 226 ? -0.982 7.154 25.759 1.00 95.06 226 PHE A N 1
ATOM 1761 C CA . PHE A 1 226 ? -0.905 8.273 24.793 1.00 95.06 226 PHE A CA 1
ATOM 1762 C C . PHE A 1 226 ? 0.401 8.366 23.991 1.00 95.06 226 PHE A C 1
ATOM 1764 O O . PHE A 1 226 ? 0.532 9.251 23.148 1.00 95.06 226 PHE A O 1
ATOM 1771 N N . ASP A 1 227 ? 1.345 7.468 24.241 1.00 93.75 227 ASP A N 1
ATOM 1772 C CA . ASP A 1 227 ? 2.591 7.293 23.486 1.00 93.75 227 ASP A CA 1
ATOM 1773 C C . ASP A 1 227 ? 2.362 6.815 22.036 1.00 93.75 227 ASP A C 1
ATOM 1775 O O . ASP A 1 227 ? 3.295 6.746 21.247 1.00 93.75 227 ASP A O 1
ATOM 1779 N N . ASP A 1 228 ? 1.107 6.548 21.659 1.00 88.62 228 ASP A N 1
ATOM 1780 C CA . ASP A 1 228 ? 0.669 6.253 20.293 1.00 88.62 228 ASP A CA 1
ATOM 1781 C C . ASP A 1 228 ? 0.455 7.483 19.389 1.00 88.62 228 ASP A C 1
ATOM 1783 O O . ASP A 1 228 ? -0.035 7.325 18.265 1.00 88.62 228 ASP A O 1
ATOM 1787 N N . ARG A 1 229 ? 0.750 8.690 19.886 1.00 73.62 229 ARG A N 1
ATOM 1788 C CA . ARG A 1 229 ? 0.543 9.969 19.189 1.00 73.62 229 ARG A CA 1
ATOM 1789 C C . ARG A 1 229 ? 1.769 10.482 18.449 1.00 73.62 229 ARG A C 1
ATOM 1791 O O . ARG A 1 229 ? 2.889 10.363 18.983 1.00 73.62 229 ARG A O 1
#

Mean predicted aligned error: 6.82 Å

pLDDT: mean 88.97, std 16.89, range [35.91, 98.88]

Foldseek 3Di:
DLVVLVVVLVVLVVVLVVLLVVLVVFVPAWDFDADVHDTDDIHIPSVVSVVLSVLSVVLSVLSVVLSLPDAAQFQQPQFRPNVVVCVVVVNDPVVSVVNRCVVCVVVVGPHYDNGATNGRQLVSVLSNLVSQLSVLVSLLVVLVVQQVQQVDFDQDDPPPDPDPPPRPRGRNDADDDDPPDQQDPVDNPDHGSVVSVVSNVVSVVSNVVSVVSVVLNVPAPRRGDPVND

InterPro domains:
  IPR000362 Fumarate lyase family [PR00149] (28-46)
  IPR000362 Fumarate lyase family [PR00149] (183-199)
  IPR008948 L-Aspartase-like [SSF48557] (2-227)
  IPR020557 Fumarate lyase, conserved site [PS00163] (183-192)
  IPR022761 Fumarate lyase, N-terminal [PF00206] (6-151)

Radius of gyration: 25.72 Å; Cα contacts (8 Å, |Δi|>4): 268; chains: 1; bounding box: 60×38×75 Å